Protein AF-A0A4Y7SK75-F1 (afdb_monomer)

Sequence (217 aa):
MTEQHVSLVHFDRGGAQYTPFINIHDDPYTFSRLVLAVSSFDECELGLDTSIRWRVECGLKVTGTIGVVDIERQYTEYCMLDVNPIAMHYDIRSRGLRIWRVRDDQTGEEVCIKDAWISEGDTLEYTLLERVRGVRGVVQMISYDICRTTTRACRNPPAYLEIRGALPATCHKRESRIVLEAYGDNIVYCGVEKQAIAAFRDAIAGEYLPCFASTIL

pLDDT: mean 81.91, std 14.8, range [30.77, 96.88]

InterPro domains:
  IPR040976 Fungal-type protein kinase [PF17667] (3-146)

Structure (mmCIF, N/CA/C/O backbone):
data_AF-A0A4Y7SK75-F1
#
_entry.id   AF-A0A4Y7SK75-F1
#
loop_
_atom_site.group_PDB
_atom_site.id
_atom_site.type_symbol
_atom_site.label_atom_id
_atom_site.label_alt_id
_atom_site.label_comp_id
_atom_site.label_asym_id
_atom_site.label_entity_id
_atom_site.label_seq_id
_atom_site.pdbx_PDB_ins_code
_atom_site.Cartn_x
_atom_site.Cartn_y
_atom_site.Cartn_z
_atom_site.occupancy
_atom_site.B_iso_or_equiv
_atom_site.auth_seq_id
_atom_site.auth_comp_id
_atom_site.auth_asym_id
_atom_site.auth_atom_id
_atom_site.pdbx_PDB_model_num
ATOM 1 N N . MET A 1 1 ? 6.490 -8.315 -27.843 1.00 76.19 1 MET A N 1
ATOM 2 C CA . MET A 1 1 ? 7.774 -8.928 -28.235 1.00 76.19 1 MET A CA 1
ATOM 3 C C . MET A 1 1 ? 7.592 -9.510 -29.619 1.00 76.19 1 MET A C 1
ATOM 5 O O . MET A 1 1 ? 6.557 -10.118 -29.862 1.00 76.19 1 MET A O 1
ATOM 9 N N . THR A 1 2 ? 8.535 -9.274 -30.517 1.00 87.19 2 THR A N 1
ATOM 10 C CA . THR A 1 2 ? 8.630 -9.985 -31.797 1.00 87.19 2 THR A CA 1
ATOM 11 C C . THR A 1 2 ? 9.906 -10.818 -31.791 1.00 87.19 2 THR A C 1
ATOM 13 O O . THR A 1 2 ? 10.689 -10.732 -30.847 1.00 87.19 2 THR A O 1
ATOM 16 N N . GLU A 1 3 ? 10.137 -11.601 -32.842 1.00 86.12 3 GLU A N 1
ATOM 17 C CA . GLU A 1 3 ? 11.375 -12.379 -32.994 1.00 86.12 3 GLU A CA 1
ATOM 18 C C . GLU A 1 3 ? 12.637 -11.507 -33.028 1.00 86.12 3 GLU A C 1
ATOM 20 O O . GLU A 1 3 ? 13.718 -12.007 -32.761 1.00 86.12 3 GLU A O 1
ATOM 25 N N . GLN A 1 4 ? 12.502 -10.210 -33.323 1.00 89.12 4 GLN A N 1
ATOM 26 C CA . GLN A 1 4 ? 13.632 -9.291 -33.470 1.00 89.12 4 GLN A CA 1
ATOM 27 C C . GLN A 1 4 ? 13.663 -8.195 -32.405 1.00 89.12 4 GLN A C 1
ATOM 29 O O . GLN A 1 4 ? 14.734 -7.698 -32.076 1.00 89.12 4 GLN A O 1
ATOM 34 N N . HIS A 1 5 ? 12.507 -7.786 -31.874 1.00 91.44 5 HIS A N 1
ATOM 35 C CA . HIS A 1 5 ? 12.413 -6.595 -31.034 1.00 91.44 5 HIS A CA 1
ATOM 36 C C . HIS A 1 5 ? 11.679 -6.846 -29.717 1.00 91.44 5 HIS A C 1
ATOM 38 O O . HIS A 1 5 ? 10.621 -7.487 -29.658 1.00 91.44 5 HIS A O 1
ATOM 44 N N . VAL A 1 6 ? 12.197 -6.238 -28.653 1.00 91.62 6 VAL A N 1
ATOM 45 C CA . VAL A 1 6 ? 11.585 -6.208 -27.324 1.00 91.62 6 VAL A CA 1
ATOM 46 C C . VAL A 1 6 ? 11.382 -4.767 -26.860 1.00 91.62 6 VAL A C 1
ATOM 48 O O . VAL A 1 6 ? 12.131 -3.869 -27.223 1.00 91.62 6 VAL A O 1
ATOM 51 N N . SER A 1 7 ? 10.348 -4.544 -26.058 1.00 88.94 7 SER A N 1
ATOM 52 C CA . SER A 1 7 ? 10.119 -3.299 -25.329 1.00 88.94 7 SER A CA 1
ATOM 53 C C . SER A 1 7 ? 9.556 -3.685 -23.973 1.00 88.94 7 SER A C 1
ATOM 55 O O . SER A 1 7 ? 8.603 -4.467 -23.915 1.00 88.94 7 SER A O 1
ATOM 57 N N . LEU A 1 8 ? 10.134 -3.158 -22.897 1.00 86.75 8 LEU A N 1
ATOM 58 C CA . LEU A 1 8 ? 9.554 -3.281 -21.566 1.00 86.75 8 LEU A CA 1
ATOM 59 C C . LEU A 1 8 ? 8.510 -2.181 -21.407 1.00 86.75 8 LEU A C 1
ATOM 61 O O . LEU A 1 8 ? 8.772 -1.029 -21.751 1.00 86.75 8 LEU A O 1
ATOM 65 N N . VAL A 1 9 ? 7.330 -2.548 -20.917 1.00 85.94 9 VAL A N 1
ATOM 66 C CA . VAL A 1 9 ? 6.244 -1.613 -20.627 1.00 85.94 9 VAL A CA 1
ATOM 67 C C . VAL A 1 9 ? 5.774 -1.873 -19.204 1.00 85.9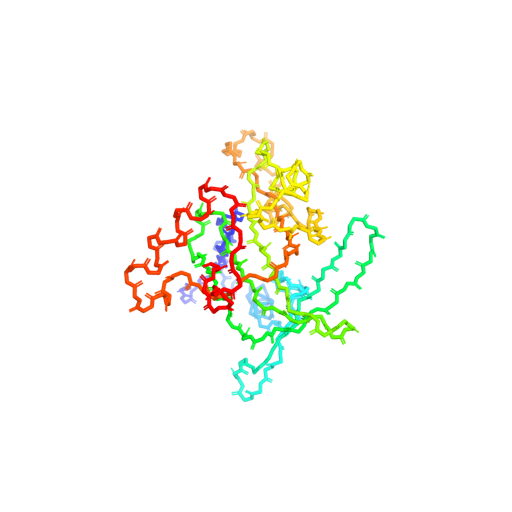4 9 VAL A C 1
ATOM 69 O O . VAL A 1 9 ? 5.451 -3.007 -18.858 1.00 85.94 9 VAL A O 1
ATOM 72 N N . HIS A 1 10 ? 5.732 -0.825 -18.393 1.00 82.69 10 HIS A N 1
ATOM 73 C CA . HIS A 1 10 ? 5.258 -0.843 -17.020 1.00 82.69 10 HIS A CA 1
ATOM 74 C C . HIS A 1 10 ? 4.079 0.124 -16.899 1.00 82.69 10 HIS A C 1
ATOM 76 O O . HIS A 1 10 ? 4.187 1.300 -17.249 1.00 82.69 10 HIS A O 1
ATOM 82 N N . PHE A 1 11 ? 2.939 -0.391 -16.437 1.00 82.25 11 PHE A N 1
ATOM 83 C CA . PHE A 1 11 ? 1.754 0.405 -16.141 1.00 82.25 11 PHE A CA 1
ATOM 84 C C . PHE A 1 11 ? 1.532 0.442 -14.637 1.00 82.25 11 PHE A C 1
ATOM 86 O O . PHE A 1 11 ? 1.283 -0.592 -14.020 1.00 82.25 11 PHE A O 1
ATOM 93 N N . ASP A 1 12 ? 1.561 1.639 -14.071 1.00 80.81 12 ASP A N 1
ATOM 94 C CA . ASP A 1 12 ? 1.323 1.866 -12.653 1.00 80.81 12 ASP A CA 1
ATOM 95 C C . ASP A 1 12 ? 0.468 3.128 -12.434 1.00 80.81 12 ASP A C 1
ATOM 97 O O . ASP A 1 12 ? -0.144 3.677 -13.358 1.00 80.81 12 ASP A O 1
ATOM 101 N N . ARG A 1 13 ? 0.394 3.605 -11.186 1.00 76.94 13 ARG A N 1
ATOM 102 C CA . ARG A 1 13 ? -0.308 4.860 -10.866 1.00 76.94 13 ARG A CA 1
ATOM 103 C C . ARG A 1 13 ? 0.477 6.109 -11.261 1.00 76.94 13 ARG A C 1
ATOM 105 O O . ARG A 1 13 ? -0.123 7.179 -11.397 1.00 76.94 13 ARG A O 1
ATOM 112 N N . GLY A 1 14 ? 1.785 5.986 -11.473 1.00 75.50 14 GLY A N 1
ATOM 113 C CA . GLY A 1 14 ? 2.602 6.964 -12.173 1.00 75.50 14 GLY A CA 1
ATOM 114 C C . GLY A 1 14 ? 2.185 7.122 -13.634 1.00 75.50 14 GLY A C 1
ATOM 115 O O . GLY A 1 14 ? 2.144 8.247 -14.124 1.00 75.50 14 GLY A O 1
ATOM 116 N N . GLY A 1 15 ? 1.773 6.060 -14.311 1.00 77.19 15 GLY A N 1
ATOM 117 C CA . GLY A 1 15 ? 1.299 6.081 -15.689 1.00 77.19 15 GLY A CA 1
ATOM 118 C C . GLY A 1 15 ? 1.915 4.944 -16.492 1.00 77.19 15 GLY A C 1
ATOM 119 O O . GLY A 1 15 ? 2.201 3.881 -15.957 1.00 77.19 15 GLY A O 1
ATOM 120 N N . ALA A 1 16 ? 2.094 5.159 -17.794 1.00 80.50 16 ALA A N 1
ATOM 121 C CA . ALA A 1 16 ? 2.796 4.206 -18.645 1.00 80.50 16 ALA A CA 1
ATOM 122 C C . ALA A 1 16 ? 4.267 4.616 -18.773 1.00 80.50 16 ALA A C 1
ATOM 124 O O . ALA A 1 16 ? 4.566 5.700 -19.278 1.00 80.50 16 ALA A O 1
ATOM 125 N N . GLN A 1 17 ? 5.171 3.739 -18.349 1.00 79.38 17 GLN A N 1
ATOM 126 C CA . GLN A 1 17 ? 6.599 3.810 -18.641 1.00 79.38 17 GLN A CA 1
ATOM 127 C C . GLN A 1 17 ? 6.943 2.740 -19.664 1.00 79.38 17 GLN A C 1
ATOM 129 O O . GLN A 1 17 ? 6.463 1.611 -19.576 1.00 79.38 17 GLN A O 1
ATOM 134 N N . TYR A 1 18 ? 7.769 3.081 -20.643 1.00 84.00 18 TYR A N 1
ATOM 135 C CA . TYR A 1 18 ? 8.203 2.121 -21.645 1.00 84.00 18 TYR A CA 1
ATOM 136 C C . TYR A 1 18 ? 9.616 2.424 -22.120 1.00 84.00 18 TYR A C 1
ATOM 138 O O . TYR A 1 18 ? 10.030 3.582 -22.205 1.00 84.00 18 TYR A O 1
ATOM 146 N N . THR A 1 19 ? 10.358 1.369 -22.436 1.00 83.25 19 THR A N 1
ATOM 147 C CA . THR A 1 19 ? 11.630 1.494 -23.147 1.00 83.25 19 THR A CA 1
ATOM 148 C C . THR A 1 19 ? 11.368 1.720 -24.638 1.00 83.25 19 THR A C 1
ATOM 150 O O . THR A 1 19 ? 10.300 1.366 -25.137 1.00 83.25 19 THR A O 1
ATOM 153 N N . PRO A 1 20 ? 12.332 2.254 -25.402 1.00 84.56 20 PRO A N 1
ATOM 154 C CA . PRO A 1 20 ? 12.318 2.109 -26.853 1.00 84.56 20 PRO A CA 1
ATOM 155 C C . PRO A 1 20 ? 12.299 0.629 -27.268 1.00 84.56 20 PRO A C 1
ATOM 157 O O . PRO A 1 20 ? 12.606 -0.259 -26.464 1.00 84.56 20 PRO A O 1
ATOM 160 N N . PHE A 1 21 ? 11.989 0.367 -28.539 1.00 88.81 21 PHE A N 1
ATOM 161 C CA . PHE A 1 21 ? 12.207 -0.956 -29.119 1.00 88.81 21 PHE A CA 1
ATOM 162 C C . PHE A 1 21 ? 13.706 -1.258 -29.172 1.00 88.81 21 PHE A C 1
ATOM 164 O O . PHE A 1 21 ? 14.483 -0.497 -29.745 1.00 88.81 21 PHE A O 1
ATOM 171 N N . ILE A 1 22 ? 14.091 -2.382 -28.583 1.00 88.50 22 ILE A N 1
ATOM 172 C CA . ILE A 1 22 ? 15.457 -2.896 -28.546 1.00 88.50 22 ILE A CA 1
ATOM 173 C C . ILE A 1 22 ? 15.521 -4.075 -29.510 1.00 88.50 22 ILE A C 1
ATOM 175 O O . ILE A 1 22 ? 14.734 -5.014 -29.367 1.00 88.50 22 ILE A O 1
ATOM 179 N N . ASN A 1 23 ? 16.440 -4.034 -30.476 1.00 91.69 23 ASN A N 1
ATOM 180 C CA . ASN A 1 23 ? 16.742 -5.192 -31.312 1.00 91.69 23 ASN A CA 1
ATOM 181 C C . ASN A 1 23 ? 17.564 -6.198 -30.494 1.00 91.69 23 ASN A C 1
ATOM 183 O O . ASN A 1 23 ? 18.680 -5.900 -30.068 1.00 91.69 23 ASN A O 1
ATOM 187 N N . ILE A 1 24 ? 17.009 -7.387 -30.266 1.00 91.44 24 ILE A N 1
ATOM 188 C CA . ILE A 1 24 ? 17.614 -8.401 -29.392 1.00 91.44 24 ILE A CA 1
ATOM 189 C C . ILE A 1 24 ? 18.863 -9.047 -30.001 1.00 91.44 24 ILE A C 1
ATOM 191 O O . ILE A 1 24 ? 19.656 -9.640 -29.273 1.00 91.44 24 ILE A O 1
ATOM 195 N N . HIS A 1 25 ? 19.038 -8.950 -31.321 1.00 90.81 25 HIS A N 1
ATOM 196 C CA . HIS A 1 25 ? 20.205 -9.488 -32.018 1.00 90.81 25 HIS A CA 1
ATOM 197 C C . HIS A 1 25 ? 21.380 -8.506 -32.033 1.00 90.81 25 HIS A C 1
ATOM 199 O O . HIS A 1 25 ? 22.526 -8.948 -32.007 1.00 90.81 25 HIS A O 1
ATOM 205 N N . ASP A 1 26 ? 21.099 -7.199 -32.034 1.00 93.44 26 ASP A N 1
ATOM 206 C CA . ASP A 1 26 ? 22.135 -6.159 -32.006 1.00 93.44 26 ASP A CA 1
ATOM 207 C C . ASP A 1 26 ? 22.695 -5.964 -30.588 1.00 93.44 26 ASP A C 1
ATOM 209 O O . ASP A 1 26 ? 23.890 -5.726 -30.417 1.00 93.44 26 ASP A O 1
ATOM 213 N N . ASP A 1 27 ? 21.842 -6.094 -29.563 1.00 87.38 27 ASP A N 1
ATOM 214 C CA . ASP A 1 27 ? 22.225 -5.976 -28.153 1.00 87.38 27 ASP A CA 1
ATOM 215 C C . ASP A 1 27 ? 21.614 -7.098 -27.282 1.00 87.38 27 ASP A C 1
ATOM 217 O O . ASP A 1 27 ? 20.683 -6.880 -26.491 1.00 87.38 27 ASP A O 1
ATOM 221 N N . PRO A 1 28 ? 22.146 -8.332 -27.390 1.00 89.69 28 PRO A N 1
ATOM 222 C CA . PRO A 1 28 ? 21.673 -9.471 -26.603 1.00 89.69 28 PRO A CA 1
ATOM 223 C C . PRO A 1 28 ? 21.954 -9.317 -25.099 1.00 89.69 28 PRO A C 1
ATOM 225 O O . PRO A 1 28 ? 21.283 -9.940 -24.267 1.00 89.69 28 PRO A O 1
ATOM 228 N N . TYR A 1 29 ? 22.927 -8.479 -24.723 1.00 92.81 29 TYR A N 1
ATOM 229 C CA . TYR A 1 29 ? 23.262 -8.221 -23.325 1.00 92.81 29 TYR A CA 1
ATOM 230 C C . TYR A 1 29 ? 22.161 -7.423 -22.634 1.00 92.81 29 TYR A C 1
ATOM 232 O O . TYR A 1 29 ? 21.732 -7.802 -21.543 1.00 92.81 29 TYR A O 1
ATOM 240 N N . THR A 1 30 ? 21.661 -6.361 -23.266 1.00 89.25 30 THR A N 1
ATOM 241 C CA . THR A 1 30 ? 20.540 -5.580 -22.728 1.00 89.25 30 THR A CA 1
ATOM 242 C C . THR A 1 30 ? 19.276 -6.427 -22.643 1.00 89.25 30 THR A C 1
ATOM 244 O O . THR A 1 30 ? 18.593 -6.380 -21.621 1.00 89.25 30 THR A O 1
ATOM 247 N N . PHE A 1 31 ? 19.004 -7.288 -23.629 1.00 89.50 31 PHE A N 1
ATOM 248 C CA . PHE A 1 31 ? 17.898 -8.244 -23.522 1.00 89.50 31 PHE A CA 1
ATOM 249 C C . PHE A 1 31 ? 18.046 -9.169 -22.302 1.00 89.50 31 PHE A C 1
ATOM 251 O O . PHE A 1 31 ? 17.124 -9.280 -21.495 1.00 89.50 31 PHE A O 1
ATOM 258 N N . SER A 1 32 ? 19.224 -9.768 -22.109 1.00 90.75 32 SER A N 1
ATOM 259 C CA . SER A 1 32 ? 19.493 -10.637 -20.953 1.00 90.75 32 SER A CA 1
ATOM 260 C C . SER A 1 32 ? 19.339 -9.889 -19.624 1.00 90.75 32 SER A C 1
ATOM 262 O O . SER A 1 32 ? 18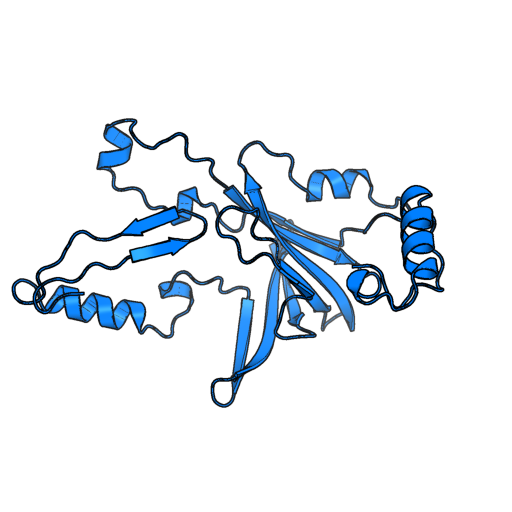.763 -10.416 -18.676 1.00 90.75 32 SER A O 1
ATOM 264 N N . ARG A 1 33 ? 19.796 -8.632 -19.557 1.00 90.06 33 ARG A N 1
ATOM 265 C CA . ARG A 1 33 ? 19.618 -7.766 -18.381 1.00 90.06 33 ARG A CA 1
ATOM 266 C C . ARG A 1 33 ? 18.154 -7.465 -18.099 1.00 90.06 33 ARG A C 1
ATOM 268 O O . ARG A 1 33 ? 17.774 -7.487 -16.938 1.00 90.06 33 ARG A O 1
ATOM 275 N N . LEU A 1 34 ? 17.336 -7.219 -19.124 1.00 88.50 34 LEU A N 1
ATOM 276 C CA . LEU A 1 34 ? 15.896 -7.023 -18.946 1.00 88.50 34 LEU A CA 1
ATOM 277 C C . LEU A 1 34 ? 15.241 -8.270 -18.353 1.00 88.50 34 LEU A C 1
ATOM 279 O O . LEU A 1 34 ? 14.484 -8.145 -17.397 1.00 88.50 34 LEU A O 1
ATOM 283 N N . VAL A 1 35 ? 15.565 -9.460 -18.873 1.00 89.12 35 VAL A N 1
ATOM 284 C CA . VAL A 1 35 ? 15.046 -10.733 -18.345 1.00 89.12 35 VAL A CA 1
ATOM 285 C C . VAL A 1 35 ? 15.460 -10.929 -16.887 1.00 89.12 35 VAL A C 1
ATOM 287 O O . VAL A 1 35 ? 14.616 -11.259 -16.058 1.00 89.12 35 VAL A O 1
ATOM 290 N N . LEU A 1 36 ? 16.730 -10.688 -16.554 1.00 89.44 36 LEU A N 1
ATOM 291 C CA . LEU A 1 36 ? 17.219 -10.790 -15.177 1.00 89.44 36 LEU A CA 1
ATOM 292 C C . LEU A 1 36 ? 16.555 -9.765 -14.251 1.00 89.44 36 LEU A C 1
ATOM 294 O O . LEU A 1 36 ? 16.161 -10.127 -13.149 1.00 89.44 36 LEU A O 1
ATOM 298 N N . ALA A 1 37 ? 16.381 -8.523 -14.707 1.00 85.44 37 ALA A N 1
ATOM 299 C CA . ALA A 1 37 ? 15.747 -7.466 -13.926 1.00 85.44 37 ALA A CA 1
ATOM 300 C C . ALA A 1 37 ? 14.293 -7.814 -13.576 1.00 85.44 37 ALA A C 1
ATOM 302 O O . ALA A 1 37 ? 13.915 -7.735 -12.413 1.00 85.44 37 ALA A O 1
ATOM 303 N N . VAL A 1 38 ? 13.491 -8.275 -14.547 1.00 86.19 38 VAL A N 1
ATOM 304 C CA . VAL A 1 38 ? 12.089 -8.667 -14.288 1.00 86.19 38 VAL A CA 1
ATOM 305 C C . VAL A 1 38 ? 11.956 -9.998 -13.542 1.00 86.19 38 VAL A C 1
ATOM 307 O O . VAL A 1 38 ? 10.877 -10.305 -13.045 1.00 86.19 38 VAL A O 1
ATOM 310 N N . SER A 1 39 ? 13.034 -10.786 -13.472 1.00 88.44 39 SER A N 1
ATOM 311 C CA . SER A 1 39 ? 13.091 -12.063 -12.744 1.00 88.44 39 SER A CA 1
ATOM 312 C C . SER A 1 39 ? 13.761 -11.938 -11.372 1.00 88.44 39 SER A C 1
ATOM 314 O O . SER A 1 39 ? 14.047 -12.958 -10.744 1.00 88.44 39 SER A O 1
ATOM 316 N N . SER A 1 40 ? 14.062 -10.717 -10.917 1.00 86.69 40 SER A N 1
ATOM 317 C CA . SER A 1 40 ? 14.630 -10.491 -9.589 1.00 86.69 40 SER A CA 1
ATOM 318 C C . SER A 1 40 ? 13.668 -10.979 -8.502 1.00 86.69 40 SER A C 1
ATOM 320 O O . SER A 1 40 ? 12.457 -10.815 -8.616 1.00 86.69 40 SER A O 1
ATOM 322 N N . PHE A 1 41 ? 14.207 -11.566 -7.434 1.00 83.31 41 PHE A N 1
ATOM 323 C CA . PHE A 1 41 ? 13.441 -11.879 -6.219 1.00 83.31 41 PHE A CA 1
ATOM 324 C C . PHE A 1 41 ? 13.488 -10.743 -5.194 1.00 83.31 41 PHE A C 1
ATOM 326 O O . PHE A 1 41 ? 12.801 -10.805 -4.178 1.00 83.31 41 PHE A O 1
ATOM 333 N N . ASP A 1 42 ? 14.313 -9.725 -5.441 1.00 84.94 42 ASP A N 1
ATOM 334 C CA . ASP A 1 42 ? 14.395 -8.552 -4.586 1.00 84.94 42 ASP A CA 1
ATOM 335 C C . ASP A 1 42 ? 13.245 -7.594 -4.925 1.00 84.94 42 ASP A C 1
ATOM 337 O O . ASP A 1 42 ? 13.219 -6.958 -5.981 1.00 84.94 42 ASP A O 1
ATOM 341 N N . GLU A 1 43 ? 12.276 -7.518 -4.016 1.00 83.56 43 GLU A N 1
ATOM 342 C CA . GLU A 1 43 ? 11.099 -6.656 -4.124 1.00 83.56 43 GLU A CA 1
ATOM 343 C C . GLU A 1 43 ? 11.471 -5.173 -4.260 1.00 83.56 43 GLU A C 1
ATOM 345 O O . GLU A 1 43 ? 10.790 -4.436 -4.973 1.00 83.56 43 GLU A O 1
ATOM 350 N N . CYS A 1 44 ? 12.563 -4.737 -3.623 1.00 83.44 44 CYS A N 1
ATOM 351 C CA . CYS A 1 44 ? 13.039 -3.359 -3.690 1.00 83.44 44 CYS A CA 1
ATOM 352 C C . CYS A 1 44 ? 13.543 -3.027 -5.100 1.00 83.44 44 CYS A C 1
ATOM 354 O O . CYS A 1 44 ? 13.150 -2.013 -5.677 1.00 83.44 44 CYS A O 1
ATOM 356 N N . GLU A 1 45 ? 14.347 -3.919 -5.687 1.00 82.12 45 GLU A N 1
ATOM 357 C CA . GLU A 1 45 ? 14.857 -3.778 -7.060 1.00 82.12 45 GLU A CA 1
ATOM 358 C C . GLU A 1 45 ? 13.726 -3.819 -8.101 1.00 82.12 45 GLU A C 1
ATOM 360 O O . GLU A 1 45 ? 13.797 -3.158 -9.136 1.00 82.12 45 GLU A O 1
ATOM 365 N N . LEU A 1 46 ? 12.645 -4.551 -7.814 1.00 81.62 46 LEU A N 1
ATOM 366 C CA . LEU A 1 46 ? 11.428 -4.565 -8.632 1.00 81.62 46 LEU A CA 1
ATOM 367 C C . LEU A 1 46 ? 10.541 -3.319 -8.448 1.00 81.62 46 LEU A C 1
ATOM 369 O O . LEU A 1 46 ? 9.546 -3.168 -9.161 1.00 81.62 46 LEU A O 1
ATOM 373 N N . GLY A 1 47 ? 10.870 -2.432 -7.504 1.00 79.31 47 GLY A N 1
ATOM 374 C CA . GLY A 1 47 ? 10.076 -1.245 -7.182 1.00 79.31 47 GLY A CA 1
ATOM 375 C C . GLY A 1 47 ? 8.760 -1.555 -6.462 1.00 79.31 47 GLY A C 1
ATOM 376 O O . GLY A 1 47 ? 7.811 -0.772 -6.554 1.00 79.31 47 GLY A O 1
ATOM 377 N N . LEU A 1 48 ? 8.674 -2.698 -5.777 1.00 84.75 48 LEU A N 1
ATOM 378 C CA . LEU A 1 48 ? 7.529 -3.071 -4.952 1.00 84.75 48 LEU A CA 1
ATOM 379 C C . LEU A 1 48 ? 7.584 -2.378 -3.584 1.00 84.75 48 LEU A C 1
ATOM 381 O O . LEU A 1 48 ? 8.634 -1.964 -3.092 1.00 84.75 48 LEU A O 1
ATOM 385 N N . ASP A 1 49 ? 6.418 -2.257 -2.954 1.00 87.19 49 ASP A N 1
ATOM 386 C CA . ASP A 1 49 ? 6.304 -1.715 -1.603 1.00 87.19 49 ASP A CA 1
ATOM 387 C C . ASP A 1 49 ? 6.802 -2.732 -0.564 1.00 87.19 49 ASP A C 1
ATOM 389 O O . ASP A 1 49 ? 6.068 -3.630 -0.164 1.00 87.19 49 ASP A O 1
ATOM 393 N N . THR A 1 50 ? 8.026 -2.536 -0.075 1.00 89.69 50 THR A N 1
ATOM 394 C CA . THR A 1 50 ? 8.696 -3.426 0.892 1.00 89.69 50 THR A CA 1
ATOM 395 C C . THR A 1 50 ? 8.149 -3.352 2.321 1.00 89.69 50 THR A C 1
ATOM 397 O O . THR A 1 50 ? 8.585 -4.123 3.186 1.00 89.69 50 THR A O 1
ATOM 400 N N . SER A 1 51 ? 7.214 -2.434 2.597 1.00 92.00 51 SER A N 1
ATOM 401 C CA . SER A 1 51 ? 6.493 -2.392 3.877 1.00 92.00 51 SER A CA 1
ATOM 402 C C . SER A 1 51 ? 5.370 -3.420 3.949 1.00 92.00 51 SER A C 1
ATOM 404 O O . SER A 1 51 ? 4.937 -3.756 5.045 1.00 92.00 51 SER A O 1
ATOM 406 N N . ILE A 1 52 ? 4.878 -3.897 2.803 1.00 92.56 52 ILE A N 1
ATOM 407 C CA . ILE A 1 52 ? 3.866 -4.943 2.740 1.00 92.56 52 ILE A CA 1
ATOM 408 C C . ILE A 1 52 ? 4.588 -6.227 2.376 1.00 92.56 52 ILE A C 1
ATOM 410 O O . ILE A 1 52 ? 5.121 -6.349 1.278 1.00 92.56 52 ILE A O 1
ATOM 414 N N . ARG A 1 53 ? 4.592 -7.197 3.283 1.00 92.94 53 ARG A N 1
ATOM 415 C CA . ARG A 1 53 ? 5.282 -8.471 3.074 1.00 92.94 53 ARG A CA 1
ATOM 416 C C . ARG A 1 53 ? 4.293 -9.607 3.142 1.00 92.94 53 ARG A C 1
ATOM 418 O O . ARG A 1 53 ? 3.369 -9.585 3.948 1.00 92.94 53 ARG A O 1
ATOM 425 N N . TRP A 1 54 ? 4.505 -10.626 2.321 1.00 92.50 54 TRP A N 1
ATOM 426 C CA . TRP A 1 54 ? 3.713 -11.850 2.362 1.00 92.50 54 TRP A CA 1
ATOM 427 C C . TRP A 1 54 ? 4.591 -13.036 2.728 1.00 92.50 54 TRP A C 1
ATOM 429 O O . TRP A 1 54 ? 5.709 -13.176 2.237 1.00 92.50 54 TRP A O 1
ATOM 439 N N . ARG A 1 55 ? 4.046 -13.944 3.536 1.00 92.00 55 ARG A N 1
ATOM 440 C CA . ARG A 1 55 ? 4.567 -15.304 3.634 1.00 92.00 55 ARG A CA 1
ATOM 441 C C . ARG A 1 55 ? 3.910 -16.138 2.547 1.00 92.00 55 ARG A C 1
ATOM 443 O O . ARG A 1 55 ? 2.684 -16.270 2.510 1.00 92.00 55 ARG A O 1
ATOM 450 N N . VAL A 1 56 ? 4.742 -16.696 1.678 1.00 89.81 56 VAL A N 1
ATOM 451 C CA . VAL A 1 56 ? 4.308 -17.547 0.575 1.00 89.81 56 VAL A CA 1
ATOM 452 C C . VAL A 1 56 ? 4.724 -18.982 0.859 1.00 89.81 56 VAL A C 1
ATOM 454 O O . VAL A 1 56 ? 5.900 -19.259 1.080 1.00 89.81 56 VAL A O 1
ATOM 457 N N . GLU A 1 57 ? 3.765 -19.899 0.819 1.00 92.88 57 GLU A N 1
ATOM 458 C CA . GLU A 1 57 ? 3.997 -21.336 0.965 1.00 92.88 57 GLU A CA 1
ATOM 459 C C . GLU A 1 57 ? 3.393 -22.047 -0.245 1.00 92.88 57 GLU A C 1
ATOM 461 O O . GLU A 1 57 ? 2.260 -21.774 -0.637 1.00 92.88 57 GLU A O 1
ATOM 466 N N . CYS A 1 58 ? 4.163 -22.927 -0.891 1.00 91.69 58 CYS A N 1
ATOM 467 C CA . CYS A 1 58 ? 3.744 -23.628 -2.116 1.00 91.69 58 CYS A CA 1
ATOM 468 C C . CYS A 1 58 ? 3.200 -22.698 -3.227 1.00 91.69 58 CYS A C 1
ATOM 470 O O . CYS A 1 58 ? 2.316 -23.083 -3.988 1.00 91.69 58 CYS A O 1
ATOM 472 N N . GLY A 1 59 ? 3.713 -21.464 -3.318 1.00 86.88 59 GLY A N 1
ATOM 473 C CA . GLY A 1 59 ? 3.271 -20.466 -4.300 1.00 86.88 59 GLY A CA 1
ATOM 474 C C . GLY A 1 59 ? 1.975 -19.728 -3.941 1.00 86.88 59 GLY A C 1
ATOM 475 O O . GLY A 1 59 ? 1.515 -18.903 -4.727 1.00 86.88 59 GLY A O 1
ATOM 476 N N . LEU A 1 60 ? 1.397 -19.979 -2.764 1.00 89.00 60 LEU A N 1
ATOM 477 C CA . LEU A 1 60 ? 0.195 -19.312 -2.269 1.00 89.00 60 LEU A CA 1
ATOM 478 C C . LEU A 1 60 ? 0.538 -18.352 -1.131 1.00 89.00 60 LEU A C 1
ATOM 480 O O . LEU A 1 60 ? 1.355 -18.663 -0.267 1.00 89.00 60 LEU A O 1
ATOM 484 N N . LYS A 1 61 ? -0.107 -17.182 -1.116 1.00 92.06 61 LYS A N 1
ATOM 485 C CA . LYS A 1 61 ? -0.028 -16.246 0.013 1.00 92.06 61 LYS A CA 1
ATOM 486 C C . LYS A 1 61 ? -0.795 -16.846 1.189 1.00 92.06 61 LYS A C 1
ATOM 488 O O . LYS A 1 61 ? -1.991 -17.087 1.058 1.00 92.06 61 LYS A O 1
ATOM 493 N N . VAL A 1 62 ? -0.114 -17.079 2.308 1.00 93.44 62 VAL A N 1
ATOM 494 C CA . VAL A 1 62 ? -0.710 -17.681 3.516 1.00 93.44 62 VAL A CA 1
ATOM 495 C C . VAL A 1 62 ? -0.971 -16.632 4.591 1.00 93.44 62 VAL A C 1
ATOM 497 O O . VAL A 1 62 ? -1.999 -16.662 5.255 1.00 93.44 62 VAL A O 1
ATOM 500 N N . THR A 1 63 ? -0.053 -15.683 4.753 1.00 94.25 63 THR A N 1
ATOM 501 C CA . THR A 1 63 ? -0.195 -14.553 5.679 1.00 94.25 63 THR A CA 1
ATOM 502 C C . THR A 1 63 ? 0.613 -13.363 5.160 1.00 94.25 63 THR A C 1
ATOM 504 O O . THR A 1 63 ? 1.320 -13.478 4.152 1.00 94.25 63 THR A O 1
ATOM 507 N N . GLY A 1 64 ? 0.520 -12.216 5.819 1.00 94.88 64 GLY A N 1
ATOM 508 C CA . GLY A 1 64 ? 1.329 -11.051 5.505 1.00 94.88 64 GLY A CA 1
ATOM 509 C C . GLY A 1 64 ? 1.426 -10.075 6.664 1.00 94.88 64 GLY A C 1
ATOM 510 O O . GLY A 1 64 ? 0.678 -10.169 7.636 1.00 94.88 64 GLY A O 1
ATOM 511 N N . THR A 1 65 ? 2.359 -9.141 6.546 1.00 96.31 65 THR A N 1
ATOM 512 C CA . THR A 1 65 ? 2.551 -8.045 7.490 1.00 96.31 65 THR A CA 1
ATOM 513 C C . THR A 1 65 ? 2.544 -6.712 6.762 1.00 96.31 65 THR A C 1
ATOM 515 O O . THR A 1 65 ? 2.868 -6.627 5.573 1.00 96.31 65 THR A O 1
ATOM 518 N N . ILE A 1 66 ? 2.135 -5.666 7.473 1.00 95.81 66 ILE A N 1
ATOM 519 C CA . ILE A 1 66 ? 2.162 -4.288 6.995 1.00 95.81 66 ILE A CA 1
ATOM 520 C C . ILE A 1 66 ? 2.936 -3.452 8.004 1.00 95.81 66 ILE A C 1
ATOM 522 O O . ILE A 1 66 ? 2.523 -3.309 9.152 1.00 95.81 66 ILE A O 1
ATOM 526 N N . GLY A 1 67 ? 4.047 -2.883 7.555 1.00 94.62 67 GLY A N 1
ATOM 527 C CA . GLY A 1 67 ? 4.818 -1.897 8.291 1.00 94.62 67 GLY A CA 1
ATOM 528 C C . GLY A 1 67 ? 4.240 -0.494 8.122 1.00 94.62 67 GLY A C 1
ATOM 529 O O . GLY A 1 67 ? 3.899 -0.070 7.012 1.00 94.62 67 GLY A O 1
ATOM 530 N N . VAL A 1 68 ? 4.160 0.246 9.218 1.00 94.44 68 VAL A N 1
ATOM 531 C CA . VAL A 1 68 ? 3.757 1.653 9.247 1.00 94.44 68 VAL A CA 1
ATOM 532 C C . VAL A 1 68 ? 4.831 2.437 9.974 1.00 94.44 68 VAL A C 1
ATOM 534 O O . VAL A 1 68 ? 5.231 2.054 11.072 1.00 94.44 68 VAL A O 1
ATOM 537 N N . VAL A 1 69 ? 5.299 3.522 9.361 1.00 92.75 69 VAL A N 1
ATOM 538 C CA . VAL A 1 69 ? 6.169 4.492 10.025 1.00 92.75 69 VAL A CA 1
ATOM 539 C C . VAL A 1 69 ? 5.327 5.718 10.328 1.00 92.75 69 VAL A C 1
ATOM 541 O O . VAL A 1 69 ? 4.833 6.377 9.416 1.00 92.75 69 VAL A O 1
ATOM 544 N N . ASP A 1 70 ? 5.116 6.000 11.605 1.00 90.62 70 ASP A N 1
ATOM 545 C CA . ASP A 1 70 ? 4.320 7.154 12.005 1.00 90.62 70 ASP A CA 1
ATOM 546 C C . ASP A 1 70 ? 5.098 8.480 11.881 1.00 90.62 70 ASP A C 1
ATOM 548 O O . ASP A 1 70 ? 6.273 8.541 11.497 1.00 90.62 70 ASP A O 1
ATOM 552 N N . ILE A 1 71 ? 4.430 9.579 12.232 1.00 88.56 71 ILE A N 1
ATOM 553 C CA . ILE A 1 71 ? 5.024 10.922 12.235 1.00 88.56 71 ILE A CA 1
ATOM 554 C C . ILE A 1 71 ? 6.181 11.087 13.233 1.00 88.56 71 ILE A C 1
ATOM 556 O O . ILE A 1 71 ? 7.024 11.966 13.046 1.00 88.56 71 ILE A O 1
ATOM 560 N N . GLU A 1 72 ? 6.243 10.245 14.266 1.00 89.75 72 GLU A N 1
ATOM 561 C CA . GLU A 1 72 ? 7.313 10.193 15.267 1.00 89.75 72 GLU A CA 1
ATOM 562 C C . GLU A 1 72 ? 8.460 9.263 14.837 1.00 89.75 72 GLU A C 1
ATOM 564 O O . GLU A 1 72 ? 9.427 9.058 15.577 1.00 89.75 72 GLU A O 1
ATOM 569 N N . ARG A 1 73 ? 8.388 8.742 13.603 1.00 88.56 73 ARG A N 1
ATOM 570 C CA . ARG A 1 73 ? 9.320 7.779 13.012 1.00 88.56 73 ARG A CA 1
ATOM 571 C C . ARG A 1 73 ? 9.385 6.457 13.773 1.00 88.56 73 ARG A C 1
ATOM 573 O O . ARG A 1 73 ? 10.396 5.758 13.687 1.00 88.56 73 ARG A O 1
ATOM 580 N N . GLN A 1 74 ? 8.329 6.105 14.496 1.00 91.50 74 GLN A N 1
ATOM 581 C CA . GLN A 1 74 ? 8.190 4.789 15.095 1.00 91.50 74 GLN A CA 1
ATOM 582 C C . GLN A 1 74 ? 7.680 3.813 14.043 1.00 91.50 74 GLN A C 1
ATOM 584 O O . GLN A 1 74 ? 6.702 4.073 13.342 1.00 91.50 74 GLN A O 1
ATOM 589 N N . TYR A 1 75 ? 8.379 2.688 13.923 1.00 92.81 75 TYR A N 1
ATOM 590 C CA . TYR A 1 75 ? 7.967 1.592 13.061 1.00 92.81 75 TYR A CA 1
ATOM 591 C C . TYR A 1 75 ? 7.082 0.634 13.852 1.00 92.81 75 TYR A C 1
ATOM 593 O O . TYR A 1 75 ? 7.527 0.064 14.849 1.00 92.81 75 TYR A O 1
ATOM 601 N N . THR A 1 76 ? 5.861 0.430 13.370 1.00 94.31 76 THR A N 1
ATOM 602 C CA . THR A 1 76 ? 4.937 -0.581 13.889 1.00 94.31 76 THR A CA 1
ATOM 603 C C . THR A 1 76 ? 4.622 -1.579 12.786 1.00 94.31 76 THR A C 1
ATOM 605 O O . THR A 1 76 ? 4.306 -1.192 11.660 1.00 94.31 76 THR A O 1
ATOM 608 N N . GLU A 1 77 ? 4.728 -2.866 13.100 1.00 95.38 77 GLU A N 1
ATOM 609 C CA . GLU A 1 77 ? 4.389 -3.955 12.189 1.00 95.38 77 GLU A CA 1
ATOM 610 C C . GLU A 1 77 ? 3.066 -4.584 12.613 1.00 95.38 77 GLU A C 1
ATOM 612 O O . GLU A 1 77 ? 2.898 -4.967 13.768 1.00 95.38 77 GLU A O 1
ATOM 617 N N . TYR A 1 78 ? 2.138 -4.691 11.666 1.00 96.50 78 TYR A N 1
ATOM 618 C CA . TYR A 1 78 ? 0.819 -5.267 11.886 1.00 96.50 78 TYR A CA 1
ATOM 619 C C . TYR A 1 78 ? 0.663 -6.563 11.097 1.00 96.50 78 TYR A C 1
ATOM 621 O O . TYR A 1 78 ? 1.012 -6.624 9.914 1.00 96.50 78 TYR A O 1
ATOM 629 N N . CYS A 1 79 ? 0.076 -7.580 11.719 1.00 96.88 79 CYS A N 1
ATOM 630 C CA . CYS A 1 79 ? -0.220 -8.865 11.098 1.00 96.88 79 CYS A CA 1
ATOM 631 C C . CYS A 1 79 ? -1.563 -8.824 10.367 1.00 96.88 79 CYS A C 1
ATOM 633 O O . CYS A 1 79 ? -2.591 -8.471 10.941 1.00 96.88 79 CYS A O 1
ATOM 635 N N . MET A 1 80 ? -1.585 -9.203 9.090 1.00 96.31 80 MET A N 1
ATOM 636 C CA . MET A 1 80 ? -2.820 -9.276 8.311 1.00 96.31 80 MET A CA 1
ATOM 637 C C . MET A 1 80 ? -3.738 -10.377 8.847 1.00 96.31 80 MET A C 1
ATOM 639 O O . MET A 1 80 ? -3.308 -11.520 9.010 1.00 96.31 80 MET A O 1
ATOM 643 N N . LEU A 1 81 ? -5.016 -10.049 9.064 1.00 93.44 81 LEU A N 1
ATOM 644 C CA . LEU A 1 81 ? -6.030 -11.049 9.420 1.00 93.44 81 LEU A CA 1
ATOM 645 C C . LEU A 1 81 ? -6.479 -11.869 8.203 1.00 93.44 81 LEU A C 1
ATOM 647 O O . LEU A 1 81 ? -6.806 -13.044 8.342 1.00 93.44 81 LEU A O 1
ATOM 651 N N . ASP A 1 82 ? -6.463 -11.258 7.017 1.00 91.62 82 ASP A N 1
ATOM 652 C CA . ASP A 1 82 ? -6.677 -11.904 5.720 1.00 91.62 82 ASP A CA 1
ATOM 653 C C . ASP A 1 82 ? -5.599 -11.417 4.742 1.00 91.62 82 ASP A C 1
ATOM 655 O O . ASP A 1 82 ? -5.191 -10.255 4.772 1.00 91.62 82 ASP A O 1
ATOM 659 N N . VAL A 1 83 ? -5.126 -12.302 3.862 1.00 92.00 83 VAL A N 1
ATOM 660 C CA . VAL A 1 83 ? -4.137 -11.968 2.823 1.00 92.00 83 VAL A CA 1
ATOM 661 C C . VAL A 1 83 ? -4.679 -10.988 1.781 1.00 92.00 83 VAL A C 1
ATOM 663 O O . VAL A 1 83 ? -3.894 -10.350 1.071 1.00 92.00 83 VAL A O 1
ATOM 666 N N . ASN A 1 84 ? -6.003 -10.878 1.670 1.00 91.00 84 ASN A N 1
ATOM 667 C CA . ASN A 1 84 ? -6.691 -9.942 0.802 1.00 91.00 84 ASN A CA 1
ATOM 668 C C . ASN A 1 84 ? -7.198 -8.725 1.590 1.00 91.00 84 ASN A C 1
ATOM 670 O O . ASN A 1 84 ? -7.673 -8.856 2.718 1.00 91.00 84 ASN A O 1
ATOM 674 N N . PRO A 1 85 ? -7.159 -7.526 0.987 1.00 91.81 85 PRO A N 1
ATOM 675 C CA . PRO A 1 85 ? -7.772 -6.351 1.587 1.00 91.81 85 PRO A CA 1
ATOM 676 C C . PRO A 1 85 ? -9.297 -6.519 1.667 1.00 91.81 85 PRO A C 1
ATOM 678 O O . PRO A 1 85 ? -9.927 -7.030 0.740 1.00 91.81 85 PRO A O 1
ATOM 681 N N . ILE A 1 86 ? -9.901 -6.013 2.744 1.00 91.06 86 ILE A N 1
ATOM 682 C CA . ILE A 1 86 ? -11.357 -6.043 2.962 1.00 91.06 86 ILE A CA 1
ATOM 683 C C . ILE A 1 86 ? -12.119 -5.117 2.007 1.00 91.06 86 ILE A C 1
ATOM 685 O O . ILE A 1 86 ? -13.305 -5.315 1.758 1.00 91.06 86 ILE A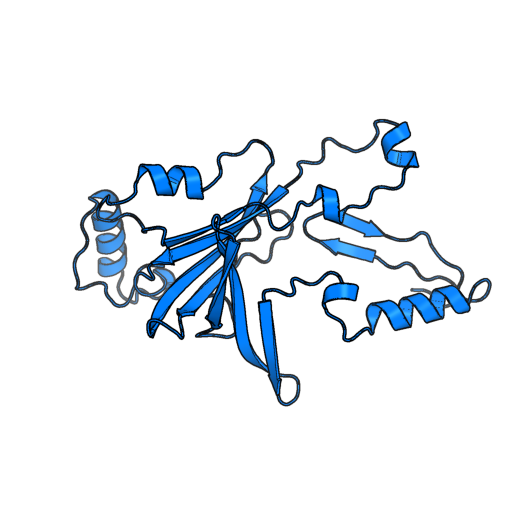 O 1
ATOM 689 N N . ALA A 1 87 ? -11.437 -4.114 1.453 1.00 88.00 87 ALA A N 1
ATOM 690 C CA . ALA A 1 87 ? -11.946 -3.270 0.384 1.00 88.00 87 ALA A CA 1
ATOM 691 C C . ALA A 1 87 ? -10.793 -2.865 -0.533 1.00 88.00 87 ALA A C 1
ATOM 693 O O . ALA A 1 87 ? -9.737 -2.43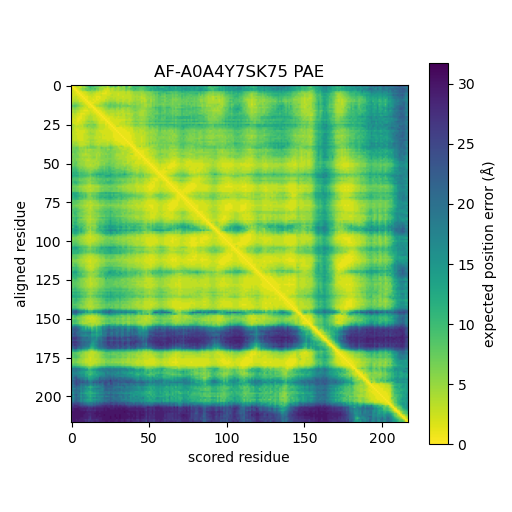6 -0.061 1.00 88.00 87 ALA A O 1
ATOM 694 N N . MET A 1 88 ? -10.981 -2.971 -1.849 1.00 89.38 88 MET A N 1
ATOM 695 C CA . MET A 1 88 ? -9.977 -2.519 -2.807 1.00 89.38 88 MET A CA 1
ATOM 696 C C . MET A 1 88 ? -10.560 -2.070 -4.140 1.00 89.38 88 MET A C 1
ATOM 698 O O . MET A 1 88 ? -11.525 -2.642 -4.639 1.00 89.38 88 MET A O 1
ATOM 702 N N . HIS A 1 89 ? -9.924 -1.070 -4.751 1.00 85.44 89 HIS A N 1
ATOM 703 C CA . HIS A 1 89 ? -10.212 -0.648 -6.120 1.00 85.44 89 HIS A CA 1
ATOM 704 C C . HIS A 1 89 ? -9.072 -1.066 -7.056 1.00 85.44 89 HIS A C 1
ATOM 706 O O . HIS A 1 89 ? -7.921 -0.649 -6.883 1.00 85.44 89 HIS A O 1
ATOM 712 N N . TYR A 1 90 ? -9.403 -1.856 -8.078 1.00 77.94 90 TYR A N 1
ATOM 713 C CA . TYR A 1 90 ? -8.448 -2.331 -9.088 1.00 77.94 90 TYR A CA 1
ATOM 714 C C . TYR A 1 90 ? -8.113 -1.268 -10.146 1.00 77.94 90 TYR A C 1
ATOM 716 O O . TYR A 1 90 ? -7.118 -1.391 -10.859 1.00 77.94 90 TYR A O 1
ATOM 724 N N . ASP A 1 91 ? -8.902 -0.195 -10.234 1.00 77.50 91 ASP A N 1
ATOM 725 C CA . ASP A 1 91 ? -8.730 0.819 -11.267 1.00 77.50 91 ASP A CA 1
ATOM 726 C C . ASP A 1 91 ? -7.460 1.649 -11.067 1.00 77.50 91 ASP A C 1
ATOM 728 O O . ASP A 1 91 ? -7.297 2.354 -10.064 1.00 77.50 91 ASP A O 1
ATOM 732 N N . ILE A 1 92 ? -6.613 1.665 -12.097 1.00 69.25 92 ILE A N 1
ATOM 733 C CA . ILE A 1 92 ? -5.374 2.458 -12.153 1.00 69.25 92 ILE A CA 1
ATOM 734 C C . ILE A 1 92 ? -5.673 3.969 -12.093 1.00 69.25 92 ILE A C 1
ATOM 736 O O . ILE A 1 92 ? -4.901 4.746 -11.532 1.00 69.25 92 ILE A O 1
ATOM 740 N N . ARG A 1 93 ? -6.826 4.403 -12.627 1.00 71.50 93 ARG A N 1
ATOM 741 C CA . ARG A 1 93 ? -7.228 5.823 -12.655 1.00 71.50 93 ARG A CA 1
ATOM 742 C C . ARG A 1 93 ? -7.745 6.348 -11.312 1.00 71.50 93 ARG A C 1
ATOM 744 O O . ARG A 1 93 ? -7.699 7.557 -11.086 1.00 71.50 93 ARG A O 1
ATOM 751 N N . SER A 1 94 ? -8.214 5.467 -10.428 1.00 77.06 94 SER A N 1
ATOM 752 C CA . SER A 1 94 ? -8.827 5.848 -9.150 1.00 77.06 94 SER A CA 1
ATOM 753 C C . SER A 1 94 ? -7.791 6.324 -8.111 1.00 77.06 94 SER A C 1
ATOM 755 O O . SER A 1 94 ? -6.598 6.477 -8.400 1.00 77.06 94 SER A O 1
ATOM 757 N N . ARG A 1 95 ? -8.243 6.564 -6.871 1.00 82.50 95 ARG A N 1
ATOM 758 C CA . ARG A 1 95 ? -7.354 6.743 -5.706 1.00 82.50 95 ARG A CA 1
ATOM 759 C C . ARG A 1 95 ? -6.659 5.447 -5.296 1.00 82.50 95 ARG A C 1
ATOM 761 O O . ARG A 1 95 ? -5.773 5.476 -4.456 1.00 82.50 95 ARG A O 1
ATOM 768 N N . GLY A 1 96 ? -7.032 4.314 -5.887 1.00 85.44 96 GLY A N 1
ATOM 769 C CA . GLY A 1 96 ? -6.349 3.062 -5.629 1.00 85.44 96 GLY A CA 1
ATOM 770 C C . GLY A 1 96 ? -6.496 2.561 -4.205 1.00 85.44 96 GLY A C 1
ATOM 771 O O . GLY A 1 96 ? -5.543 1.994 -3.679 1.00 85.44 96 GLY A O 1
ATOM 772 N N . LEU A 1 97 ? -7.661 2.831 -3.615 1.00 89.88 97 LEU A N 1
ATOM 773 C CA . LEU A 1 97 ? -7.990 2.493 -2.243 1.00 89.88 97 LEU A CA 1
ATOM 774 C C . LEU A 1 97 ? -7.696 1.015 -1.977 1.00 89.88 97 LEU A C 1
ATOM 776 O O . LEU A 1 97 ? -8.119 0.158 -2.759 1.00 89.88 97 LEU A O 1
ATOM 780 N N . ARG A 1 98 ? -7.005 0.740 -0.874 1.00 92.50 98 ARG A N 1
ATOM 781 C CA . ARG A 1 98 ? -6.917 -0.581 -0.252 1.00 92.50 98 ARG A CA 1
ATOM 782 C C . ARG A 1 98 ? -7.131 -0.413 1.241 1.00 92.50 98 ARG A C 1
ATOM 784 O O . ARG A 1 98 ? -6.501 0.444 1.849 1.00 92.50 98 ARG A O 1
ATOM 791 N N . ILE A 1 99 ? -8.026 -1.201 1.813 1.00 94.06 99 ILE A N 1
ATOM 792 C CA . ILE A 1 99 ? -8.247 -1.251 3.254 1.00 94.06 99 ILE A CA 1
ATOM 793 C C . ILE A 1 99 ? -7.899 -2.656 3.711 1.00 94.06 99 ILE A C 1
ATOM 795 O O . ILE A 1 99 ? -8.432 -3.635 3.192 1.00 94.06 99 ILE A O 1
ATOM 799 N N . TRP A 1 100 ? -6.994 -2.741 4.670 1.00 95.12 100 TRP A N 1
ATOM 800 C CA . TRP A 1 100 ? -6.509 -3.974 5.257 1.00 95.12 100 TRP A CA 1
ATOM 801 C C . TRP A 1 100 ? -7.040 -4.078 6.672 1.00 95.12 100 TRP A C 1
ATOM 803 O O . TRP A 1 100 ? -6.942 -3.118 7.433 1.00 95.12 100 TRP A O 1
ATOM 813 N N . ARG A 1 101 ? -7.561 -5.247 7.033 1.00 94.69 101 ARG A N 1
ATOM 814 C CA . ARG A 1 101 ? -7.863 -5.566 8.424 1.00 94.69 101 ARG A CA 1
ATOM 815 C C . ARG A 1 101 ? -6.665 -6.298 9.006 1.00 94.69 101 ARG A C 1
ATOM 817 O O . ARG A 1 101 ? -6.240 -7.324 8.468 1.00 94.69 101 ARG A O 1
ATOM 824 N N . VAL A 1 102 ? -6.091 -5.740 10.057 1.00 96.12 102 VAL A N 1
ATOM 825 C CA . VAL A 1 102 ? -4.836 -6.216 10.633 1.00 96.12 102 VAL A CA 1
ATOM 826 C C . VAL A 1 102 ? -4.940 -6.262 12.152 1.00 96.12 102 VAL A C 1
ATOM 828 O O . VAL A 1 102 ? -5.857 -5.695 12.744 1.00 96.12 102 VAL A O 1
ATOM 831 N N . ARG A 1 103 ? -3.991 -6.943 12.780 1.00 96.62 103 ARG A N 1
ATOM 832 C CA . ARG A 1 103 ? -3.821 -7.005 14.223 1.00 96.62 103 ARG A CA 1
ATOM 833 C C . ARG A 1 103 ? -2.460 -6.453 14.595 1.00 96.62 103 ARG A C 1
ATOM 835 O O . ARG A 1 103 ? -1.464 -6.770 13.948 1.00 96.62 103 ARG A O 1
ATOM 842 N N . ASP A 1 104 ? -2.435 -5.626 15.622 1.00 94.56 104 ASP A N 1
ATOM 843 C CA . ASP A 1 104 ? -1.200 -5.247 16.289 1.00 94.56 104 ASP A CA 1
ATOM 844 C C . ASP A 1 104 ? -0.782 -6.384 17.227 1.00 94.56 104 ASP A C 1
ATOM 846 O O . ASP A 1 104 ? -1.513 -6.740 18.150 1.00 94.56 104 ASP A O 1
ATOM 850 N N . ASP A 1 105 ? 0.385 -6.978 16.990 1.00 89.81 105 ASP A N 1
ATOM 851 C CA . ASP A 1 105 ? 0.877 -8.091 17.806 1.00 89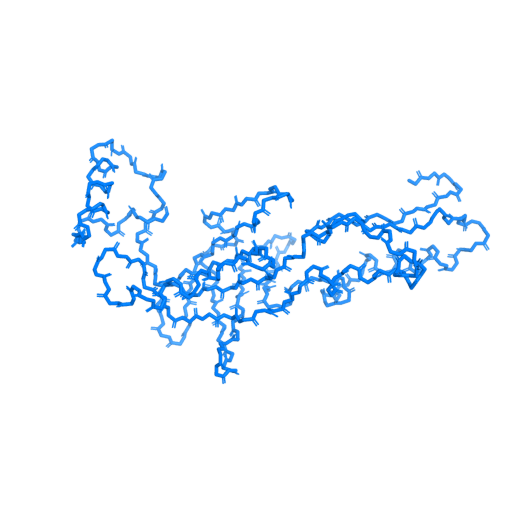.81 105 ASP A CA 1
ATOM 852 C C . ASP A 1 105 ? 1.312 -7.653 19.215 1.00 89.81 105 ASP A C 1
ATOM 854 O O . ASP A 1 105 ? 1.384 -8.489 20.118 1.00 89.81 105 ASP A O 1
ATOM 858 N N . GLN A 1 106 ? 1.598 -6.363 19.432 1.00 89.12 106 GLN A N 1
ATOM 859 C CA . GLN A 1 106 ? 2.012 -5.842 20.738 1.00 89.12 106 GLN A CA 1
ATOM 860 C C . GLN A 1 106 ? 0.817 -5.632 21.668 1.00 89.12 106 GLN A C 1
ATOM 862 O O . GLN A 1 106 ? 0.885 -5.964 22.852 1.00 89.12 106 GLN A O 1
ATOM 867 N N . THR A 1 107 ? -0.273 -5.077 21.138 1.00 91.00 107 THR A N 1
ATOM 868 C CA . THR A 1 107 ? -1.487 -4.759 21.906 1.00 91.00 107 THR A CA 1
ATOM 869 C C . THR A 1 107 ? -2.558 -5.846 21.795 1.00 91.00 107 THR A C 1
ATOM 871 O O . THR A 1 107 ? -3.401 -5.980 22.680 1.00 91.00 107 THR A O 1
ATOM 874 N N . GLY A 1 108 ? -2.517 -6.656 20.735 1.00 91.69 108 GLY A N 1
ATOM 875 C CA . GLY A 1 108 ? -3.551 -7.628 20.382 1.00 91.69 108 GLY A CA 1
ATOM 876 C C . GLY A 1 108 ? -4.791 -7.003 19.737 1.00 91.69 108 GLY A C 1
ATOM 877 O O . GLY A 1 108 ? -5.739 -7.731 19.433 1.00 91.69 108 GLY A O 1
ATOM 878 N N . GLU A 1 109 ? -4.808 -5.684 19.530 1.00 93.19 109 GLU A N 1
ATOM 879 C CA . GLU A 1 109 ? -5.963 -4.962 19.003 1.00 93.19 109 GLU A CA 1
ATOM 880 C C . GLU A 1 109 ? -6.092 -5.118 17.485 1.00 93.19 109 GLU A C 1
ATOM 882 O O . GLU A 1 109 ? -5.107 -5.156 16.742 1.00 93.19 109 GLU A O 1
ATOM 887 N N . GLU A 1 110 ? -7.336 -5.209 17.013 1.00 95.25 110 GLU A N 1
ATOM 888 C CA . GLU A 1 110 ? -7.637 -5.184 15.584 1.00 95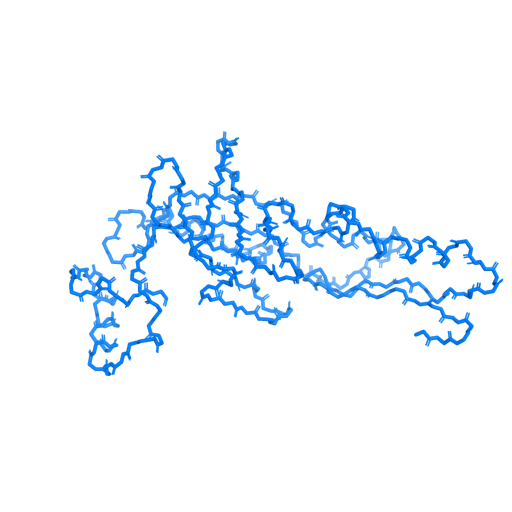.25 110 GLU A CA 1
ATOM 889 C C . GLU A 1 110 ? -7.789 -3.743 15.109 1.00 95.25 110 GLU A C 1
ATOM 891 O O . GLU A 1 110 ? -8.542 -2.952 15.679 1.00 95.25 110 GLU A O 1
ATOM 896 N N . VAL A 1 111 ? -7.098 -3.417 14.022 1.00 95.69 111 VAL A N 1
ATOM 897 C CA . VAL A 1 111 ? -7.107 -2.090 13.409 1.00 95.69 111 VAL A CA 1
ATOM 898 C C . VAL A 1 111 ? -7.293 -2.211 11.901 1.00 95.69 111 VAL A C 1
ATOM 900 O O . VAL A 1 111 ? -7.139 -3.281 11.300 1.00 95.69 111 VAL A O 1
ATOM 903 N N . CYS A 1 112 ? -7.645 -1.100 11.267 1.00 95.75 112 CYS A N 1
ATOM 904 C CA . CYS A 1 112 ? -7.764 -1.002 9.821 1.00 95.75 112 CYS A CA 1
ATOM 905 C C . CYS A 1 112 ? -6.681 -0.094 9.254 1.00 95.75 112 CYS A C 1
ATOM 907 O O . CYS A 1 112 ? -6.558 1.061 9.647 1.00 95.75 112 CYS A O 1
ATOM 909 N N . ILE A 1 113 ? -5.923 -0.595 8.282 1.00 96.00 113 ILE A N 1
ATOM 910 C CA . ILE A 1 113 ? -4.940 0.201 7.547 1.00 96.00 113 ILE A CA 1
ATOM 911 C C . ILE A 1 113 ? -5.532 0.579 6.201 1.00 96.00 113 ILE A C 1
ATOM 913 O O . ILE A 1 113 ? -5.866 -0.284 5.391 1.00 96.00 113 ILE A O 1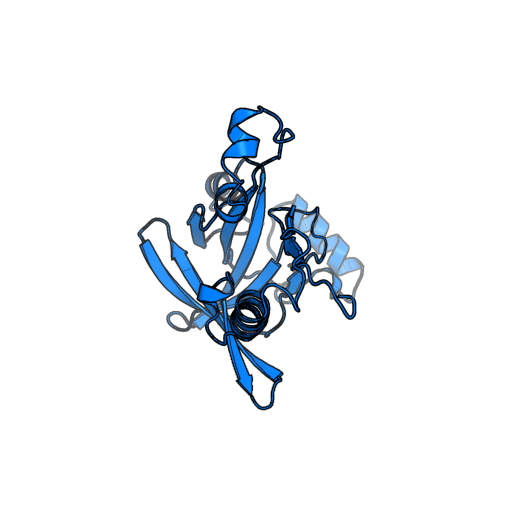
ATOM 917 N N . LYS A 1 114 ? -5.635 1.877 5.942 1.00 94.88 114 LYS A N 1
ATOM 918 C CA . LYS A 1 114 ? -6.137 2.433 4.691 1.00 94.88 114 LYS A CA 1
ATOM 919 C C . LYS A 1 114 ? -4.996 3.026 3.874 1.00 94.88 114 LYS A C 1
ATOM 921 O O . LYS A 1 114 ? -4.411 4.028 4.274 1.00 94.88 114 LYS A O 1
ATOM 926 N N . ASP A 1 115 ? -4.768 2.456 2.697 1.00 93.06 115 ASP A N 1
ATOM 927 C CA . ASP A 1 115 ? -3.854 2.958 1.674 1.00 93.06 115 ASP A CA 1
ATOM 928 C C . ASP A 1 115 ? -4.628 3.670 0.567 1.00 93.06 115 ASP A C 1
ATOM 930 O O . ASP A 1 115 ? -5.593 3.134 0.009 1.00 93.06 115 ASP A O 1
ATOM 934 N N . ALA A 1 116 ? -4.193 4.874 0.204 1.00 91.31 116 ALA A N 1
ATOM 935 C CA . ALA A 1 116 ? -4.776 5.630 -0.895 1.00 91.31 116 ALA A CA 1
ATOM 936 C C . ALA A 1 116 ? -3.769 6.578 -1.557 1.00 91.31 116 ALA A C 1
ATOM 938 O O . ALA A 1 116 ? -2.819 7.065 -0.951 1.00 91.31 116 ALA A O 1
ATOM 939 N N . TRP A 1 117 ? -4.042 6.898 -2.819 1.00 88.81 117 TRP A N 1
ATOM 940 C CA . TRP A 1 117 ? -3.344 7.915 -3.591 1.00 88.81 117 TRP A CA 1
ATOM 941 C C . TRP A 1 117 ? -4.169 9.193 -3.636 1.00 88.81 117 TRP A C 1
ATOM 943 O O . TRP A 1 117 ? -5.320 9.193 -4.084 1.00 88.81 117 TRP A O 1
ATOM 953 N N . ILE A 1 118 ? -3.558 10.291 -3.211 1.00 87.56 118 ILE A N 1
ATOM 954 C CA . ILE A 1 118 ? -4.194 11.602 -3.091 1.00 87.56 118 ILE A CA 1
ATOM 955 C C . ILE A 1 118 ? -3.530 12.554 -4.078 1.00 87.56 118 ILE A C 1
ATOM 957 O O . ILE A 1 118 ? -2.302 12.587 -4.165 1.00 87.56 118 ILE A O 1
ATOM 961 N N . SER A 1 119 ? -4.314 13.326 -4.832 1.00 86.00 119 SER A N 1
ATOM 962 C CA . SER A 1 119 ? -3.754 14.301 -5.770 1.00 86.00 119 SER A CA 1
ATOM 963 C C . SER A 1 119 ? -2.967 15.378 -5.022 1.00 86.00 119 SER A C 1
ATOM 965 O O . SER A 1 119 ? -3.291 15.775 -3.900 1.00 86.00 119 SER A O 1
ATOM 967 N N . GLU A 1 120 ? -1.900 15.868 -5.634 1.00 80.19 120 GLU A N 1
ATOM 968 C CA . GLU A 1 120 ? -1.198 17.044 -5.145 1.00 80.19 120 GLU A CA 1
ATOM 969 C C . GLU A 1 120 ? -2.156 18.248 -5.151 1.00 80.19 120 GLU A C 1
ATOM 971 O O . GLU A 1 120 ? -2.840 18.497 -6.141 1.00 80.19 120 GLU A O 1
ATOM 976 N N . GLY A 1 121 ? -2.256 18.946 -4.016 1.00 80.00 121 GLY A N 1
ATOM 977 C CA . GLY A 1 121 ? -3.226 20.026 -3.796 1.00 80.00 121 GLY A CA 1
ATOM 978 C C . GLY A 1 121 ? -4.527 19.614 -3.091 1.00 80.00 121 GLY A C 1
ATOM 979 O O . GLY A 1 121 ? -5.152 20.468 -2.466 1.00 80.00 121 GLY A O 1
ATOM 980 N N . ASP A 1 122 ? -4.903 18.330 -3.098 1.00 85.19 122 ASP A N 1
ATOM 981 C CA . ASP A 1 122 ? -6.067 17.858 -2.334 1.00 85.19 122 ASP A CA 1
ATOM 982 C C . ASP A 1 122 ? -5.786 17.889 -0.820 1.00 85.19 122 ASP A C 1
ATOM 984 O O . ASP A 1 122 ? -4.649 17.706 -0.365 1.00 85.19 122 ASP A O 1
ATOM 988 N N . THR A 1 123 ? -6.848 18.084 -0.027 1.00 87.44 123 THR A N 1
ATOM 989 C CA . THR A 1 123 ? -6.771 17.976 1.438 1.00 87.44 123 THR A CA 1
ATOM 990 C C . THR A 1 123 ? -6.497 16.527 1.828 1.00 87.44 123 THR A C 1
ATOM 992 O O . THR A 1 123 ? -7.194 15.613 1.385 1.00 87.44 123 THR A O 1
ATOM 995 N N . LEU A 1 124 ? -5.479 16.323 2.662 1.00 87.19 124 LEU A N 1
ATOM 996 C CA . LEU A 1 124 ? -5.100 15.000 3.142 1.00 87.19 124 LEU A CA 1
ATOM 997 C C . LEU A 1 124 ? -6.144 14.504 4.144 1.00 87.19 124 LEU A C 1
ATOM 999 O O . LEU A 1 124 ? -6.582 15.246 5.022 1.00 87.19 124 LEU A O 1
ATOM 1003 N N . GLU A 1 125 ? -6.544 13.243 4.011 1.00 90.88 125 GLU A N 1
ATOM 1004 C CA . GLU A 1 125 ? -7.644 12.683 4.798 1.00 90.88 125 GLU A CA 1
ATOM 1005 C C . GLU A 1 125 ? -7.354 12.704 6.304 1.00 90.88 125 GLU A C 1
ATOM 1007 O O . GLU A 1 125 ? -8.227 13.086 7.081 1.00 90.88 125 GLU A O 1
ATOM 1012 N N . TYR A 1 126 ? -6.109 12.438 6.714 1.00 90.69 126 TYR A N 1
ATOM 1013 C CA . TYR A 1 126 ? -5.709 12.537 8.121 1.00 90.69 126 TYR A CA 1
ATOM 1014 C C . TYR A 1 126 ? -5.949 13.941 8.704 1.00 90.69 126 TYR A C 1
ATOM 1016 O O . TYR A 1 126 ? -6.273 14.074 9.876 1.00 90.69 126 TYR A O 1
ATOM 1024 N N . THR A 1 127 ? -5.851 15.007 7.895 1.00 92.38 127 THR A N 1
ATOM 1025 C CA . THR A 1 127 ? -6.106 16.383 8.359 1.00 92.38 127 THR A CA 1
ATOM 1026 C C . THR A 1 127 ? -7.582 16.596 8.686 1.00 92.38 127 THR A C 1
ATOM 1028 O O . THR A 1 127 ? -7.913 17.386 9.567 1.00 92.38 127 THR A O 1
ATOM 1031 N N . LEU A 1 128 ? -8.478 15.905 7.978 1.00 92.56 128 LEU A N 1
ATOM 1032 C CA . LEU A 1 128 ? -9.905 15.911 8.286 1.00 92.56 128 LEU A CA 1
ATOM 1033 C C . LEU A 1 128 ? -10.184 15.069 9.532 1.00 92.56 128 LEU A C 1
ATOM 1035 O O . LEU A 1 128 ? -10.907 15.536 10.405 1.00 92.56 128 LEU A O 1
ATOM 1039 N N . LEU A 1 129 ? -9.565 13.889 9.639 1.00 93.31 129 LEU A N 1
ATOM 1040 C CA . LEU A 1 129 ? -9.723 12.982 10.781 1.00 93.31 129 LEU A CA 1
ATOM 1041 C C . LEU A 1 129 ? -9.207 13.588 12.097 1.00 93.31 129 LEU A C 1
ATOM 1043 O O . LEU A 1 129 ? -9.870 13.460 13.119 1.00 93.31 129 LEU A O 1
ATOM 1047 N N . GLU A 1 130 ? -8.104 14.341 12.072 1.00 94.00 130 GLU A N 1
ATOM 1048 C CA . GLU A 1 130 ? -7.619 15.113 13.231 1.00 94.00 130 GLU A CA 1
ATOM 1049 C C . GLU A 1 130 ? -8.664 16.117 13.745 1.00 94.00 130 GLU A C 1
ATOM 1051 O O . GLU A 1 130 ? -8.839 16.283 14.950 1.00 94.00 130 GLU A O 1
ATOM 1056 N N . ARG A 1 131 ? -9.409 16.773 12.844 1.00 93.56 131 ARG A N 1
ATOM 1057 C CA . ARG A 1 131 ? -10.430 17.770 13.226 1.00 93.56 131 ARG A CA 1
ATOM 1058 C C . ARG A 1 131 ? -11.662 17.156 13.881 1.00 93.56 131 ARG A C 1
ATOM 1060 O O . ARG A 1 131 ? -12.392 17.870 14.562 1.00 93.56 131 ARG A O 1
ATOM 1067 N N . VAL A 1 132 ? -11.911 15.873 13.639 1.00 91.81 132 VAL A N 1
ATOM 1068 C CA . VAL A 1 132 ? -13.071 15.130 14.156 1.00 91.81 132 VAL A CA 1
ATOM 1069 C C . VAL A 1 132 ? -12.664 14.075 15.186 1.00 91.81 132 VAL A C 1
ATOM 1071 O O . VAL A 1 132 ? -13.471 13.218 15.547 1.00 91.81 132 VAL A O 1
ATOM 1074 N N . ARG A 1 133 ? -11.429 14.146 15.701 1.00 93.56 133 ARG A N 1
ATOM 1075 C CA . ARG A 1 133 ? -10.967 13.284 16.790 1.00 93.56 133 ARG A CA 1
ATOM 1076 C C . ARG A 1 133 ? -11.878 13.447 18.009 1.00 93.56 133 ARG A C 1
ATOM 1078 O O . ARG A 1 133 ? -12.199 14.559 18.423 1.00 93.56 133 ARG A O 1
ATOM 1085 N N . GLY A 1 134 ? -12.298 12.325 18.581 1.00 88.75 134 GLY A N 1
ATOM 1086 C CA . GLY A 1 134 ? -13.211 12.258 19.720 1.00 88.75 134 GLY A CA 1
ATOM 1087 C C . GLY A 1 134 ? -14.688 12.474 19.375 1.00 88.75 134 GLY A C 1
ATOM 1088 O O . GLY A 1 134 ? -15.530 12.391 20.270 1.00 8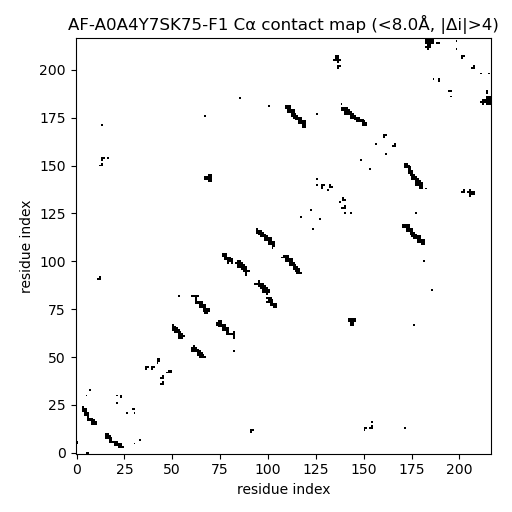8.75 134 GLY A O 1
ATOM 1089 N N . VAL A 1 135 ? -15.040 12.730 18.109 1.00 87.94 135 VAL A N 1
ATOM 1090 C CA . VAL A 1 135 ? -16.445 12.814 17.690 1.00 87.94 135 VAL A CA 1
ATOM 1091 C C . VAL A 1 135 ? -17.036 11.408 17.624 1.00 87.94 135 VAL A C 1
ATOM 1093 O O . VAL A 1 135 ? -16.596 10.563 16.844 1.00 87.94 135 VAL A O 1
ATOM 1096 N N . ARG A 1 136 ? -18.064 11.159 18.441 1.00 82.88 136 ARG A N 1
ATOM 1097 C CA . ARG A 1 136 ? -18.780 9.879 18.458 1.00 82.88 136 ARG A CA 1
ATOM 1098 C C . ARG A 1 136 ? -19.420 9.596 17.095 1.00 82.88 136 ARG A C 1
ATOM 1100 O O . ARG A 1 136 ? -19.960 10.495 16.459 1.00 82.88 136 ARG A O 1
ATOM 1107 N N . GLY A 1 137 ? -19.352 8.336 16.665 1.00 77.56 137 GLY A N 1
ATOM 1108 C CA . GLY A 1 137 ? -19.916 7.884 15.388 1.00 77.56 137 GLY A CA 1
ATOM 1109 C C . GLY A 1 137 ? -19.022 8.144 14.172 1.00 77.56 137 GLY A C 1
ATOM 1110 O O . GLY A 1 137 ? -19.368 7.720 13.075 1.00 77.56 137 GLY A O 1
ATOM 1111 N N . VAL A 1 138 ? -17.866 8.791 14.352 1.00 84.88 138 VAL A N 1
ATOM 1112 C CA . VAL A 1 138 ? -16.843 8.948 13.312 1.00 84.88 138 VAL A CA 1
ATOM 1113 C C . VAL A 1 138 ? -15.685 7.996 13.598 1.00 84.88 138 VAL A C 1
ATOM 1115 O O . VAL A 1 138 ? -15.307 7.810 14.754 1.00 84.88 138 VAL A O 1
ATOM 1118 N N . VAL A 1 139 ? -15.117 7.409 12.544 1.00 89.25 139 VAL A N 1
ATOM 1119 C CA . VAL A 1 139 ? -13.920 6.564 12.638 1.00 89.25 139 VAL A CA 1
ATOM 1120 C C . VAL A 1 139 ? -12.770 7.336 13.289 1.00 89.25 139 VAL A C 1
ATOM 1122 O O . VAL A 1 139 ? -12.441 8.448 12.866 1.00 89.25 139 VAL A O 1
ATOM 1125 N N . GLN A 1 140 ? -12.158 6.758 14.321 1.00 93.75 140 GLN A N 1
ATOM 1126 C CA . GLN A 1 140 ? -11.005 7.365 14.975 1.00 93.75 140 GLN A CA 1
ATOM 1127 C C . GLN A 1 140 ? -9.702 6.939 14.297 1.00 93.75 140 GLN A C 1
ATOM 1129 O O . GLN A 1 140 ? -9.481 5.769 13.980 1.00 93.75 140 GLN A O 1
ATOM 1134 N N . MET A 1 141 ? -8.838 7.926 14.060 1.00 95.06 141 MET A N 1
ATOM 1135 C CA . MET A 1 141 ? -7.494 7.717 13.534 1.00 95.06 141 MET A CA 1
ATOM 1136 C C . MET A 1 141 ? -6.513 7.491 14.681 1.00 95.06 141 MET A C 1
ATOM 1138 O O . MET A 1 141 ? -6.396 8.345 15.561 1.00 95.06 141 MET A O 1
ATOM 1142 N N . ILE A 1 142 ? -5.776 6.384 14.606 1.00 94.31 142 ILE A N 1
ATOM 1143 C CA . ILE A 1 142 ? -4.732 6.002 15.563 1.00 94.31 142 ILE A CA 1
ATOM 1144 C C . ILE A 1 142 ? -3.413 6.666 15.166 1.00 94.31 142 ILE A C 1
ATOM 1146 O O . ILE A 1 142 ? -2.828 7.420 15.938 1.00 94.31 142 ILE A O 1
ATOM 1150 N N . SER A 1 143 ? -2.967 6.435 13.932 1.00 94.12 143 SER A N 1
ATOM 1151 C CA . SER A 1 143 ? -1.719 6.980 13.395 1.00 94.12 143 SER A CA 1
ATOM 1152 C C . SER A 1 143 ? -1.803 7.131 11.876 1.00 94.12 143 SER A C 1
ATOM 1154 O O . SER A 1 143 ? -2.764 6.702 11.234 1.00 94.12 143 SER A O 1
ATOM 1156 N N . TYR A 1 144 ? -0.816 7.789 11.277 1.00 93.69 144 TYR A N 1
ATOM 1157 C CA . TYR A 1 144 ? -0.724 7.938 9.829 1.00 93.69 144 TYR A CA 1
ATOM 1158 C C . TYR A 1 144 ? 0.732 8.085 9.394 1.00 93.69 144 TYR A C 1
ATOM 1160 O O . TYR A 1 144 ? 1.561 8.625 10.125 1.00 93.69 144 TYR A O 1
ATOM 1168 N N . ASP A 1 145 ? 1.008 7.621 8.181 1.00 89.81 145 ASP A N 1
ATOM 1169 C CA . ASP A 1 145 ? 2.299 7.728 7.511 1.00 89.81 145 ASP A CA 1
ATOM 1170 C C . ASP A 1 145 ? 2.204 8.814 6.428 1.00 89.81 145 ASP A C 1
ATOM 1172 O O . ASP A 1 145 ? 1.273 8.840 5.603 1.00 89.81 145 ASP A O 1
ATOM 1176 N N . ILE A 1 146 ? 3.153 9.751 6.448 1.00 73.06 146 ILE A N 1
ATOM 1177 C CA . ILE A 1 146 ? 3.181 10.883 5.524 1.00 73.06 146 ILE A CA 1
ATOM 1178 C C . ILE A 1 146 ? 4.103 10.574 4.348 1.00 73.06 146 ILE A C 1
ATOM 1180 O O . ILE A 1 146 ? 5.322 10.543 4.484 1.00 73.06 146 ILE A O 1
ATOM 1184 N N . CYS A 1 147 ? 3.515 10.564 3.147 1.00 66.38 147 CYS A N 1
ATOM 1185 C CA . CYS A 1 147 ? 4.229 10.766 1.885 1.00 66.38 147 CYS A CA 1
ATOM 1186 C C . CYS A 1 147 ? 5.353 9.745 1.628 1.00 66.38 147 CYS A C 1
ATOM 1188 O O . CYS A 1 147 ? 6.442 10.114 1.184 1.00 66.38 147 CYS A O 1
ATOM 1190 N N . ARG A 1 148 ? 5.046 8.460 1.844 1.00 77.75 148 ARG A N 1
ATOM 1191 C CA . ARG A 1 148 ? 5.927 7.309 1.572 1.00 77.75 148 ARG A CA 1
ATOM 1192 C C . ARG A 1 148 ? 6.589 7.383 0.197 1.00 77.75 148 ARG A C 1
ATOM 1194 O O . ARG A 1 148 ? 7.788 7.163 0.056 1.00 77.75 148 ARG A O 1
ATOM 1201 N N . THR A 1 149 ? 5.807 7.751 -0.816 1.00 84.12 149 THR A N 1
ATOM 1202 C CA . THR A 1 149 ? 6.299 8.036 -2.162 1.00 84.12 149 THR A CA 1
ATOM 1203 C C . THR A 1 149 ? 5.375 9.003 -2.903 1.00 84.12 149 THR A C 1
ATOM 1205 O O . THR A 1 149 ? 4.272 9.347 -2.459 1.00 84.12 149 THR A O 1
ATOM 1208 N N . THR A 1 150 ? 5.824 9.452 -4.072 1.00 85.50 150 THR A N 1
ATOM 1209 C CA . THR A 1 150 ? 5.018 10.237 -5.004 1.00 85.50 150 THR A CA 1
ATOM 1210 C C . THR A 1 150 ? 5.112 9.644 -6.396 1.00 85.50 150 THR A C 1
ATOM 1212 O O . THR A 1 150 ? 6.167 9.174 -6.819 1.00 85.50 150 THR A O 1
ATOM 1215 N N . THR A 1 151 ? 4.051 9.785 -7.189 1.00 84.12 151 THR A N 1
ATOM 1216 C CA . THR A 1 151 ? 4.109 9.401 -8.609 1.00 84.12 151 THR A CA 1
ATOM 1217 C C . THR A 1 151 ? 5.190 10.171 -9.369 1.00 84.12 151 THR A C 1
ATOM 1219 O O . THR A 1 151 ? 5.621 9.737 -10.428 1.00 84.12 151 THR A O 1
ATOM 1222 N N . ARG A 1 152 ? 5.610 11.344 -8.867 1.00 80.12 152 ARG A N 1
ATOM 1223 C CA . ARG A 1 152 ? 6.711 12.113 -9.452 1.00 80.12 152 ARG A CA 1
ATOM 1224 C C . ARG A 1 152 ? 8.041 11.380 -9.281 1.00 80.12 152 ARG A C 1
ATOM 1226 O O . ARG A 1 152 ? 8.768 11.257 -10.259 1.00 80.12 152 ARG A O 1
ATOM 1233 N N . ALA A 1 153 ? 8.313 10.865 -8.081 1.00 79.06 153 ALA A N 1
ATOM 1234 C CA . ALA A 1 153 ? 9.508 10.075 -7.793 1.00 79.06 153 ALA A CA 1
ATOM 1235 C C . ALA A 1 153 ? 9.533 8.769 -8.605 1.00 79.06 153 ALA A C 1
ATOM 1237 O O . ALA A 1 153 ? 10.565 8.421 -9.168 1.00 79.06 153 ALA A O 1
ATOM 1238 N N . CYS A 1 154 ? 8.383 8.103 -8.756 1.00 77.44 154 CYS A N 1
ATOM 1239 C CA . CYS A 1 154 ? 8.278 6.870 -9.542 1.00 77.44 154 CYS A CA 1
ATOM 1240 C C . CYS A 1 154 ? 8.483 7.088 -11.052 1.00 77.44 154 CYS A C 1
ATOM 1242 O O . CYS A 1 154 ? 8.950 6.188 -11.743 1.00 77.44 154 CYS A O 1
ATOM 1244 N N . ARG A 1 155 ? 8.133 8.270 -11.589 1.00 74.12 155 ARG A N 1
ATOM 1245 C CA . ARG A 1 155 ? 8.105 8.524 -13.041 1.00 74.12 155 ARG A CA 1
ATOM 1246 C C . ARG A 1 155 ? 9.479 8.605 -13.708 1.00 74.12 155 ARG A C 1
ATOM 1248 O O . ARG A 1 155 ? 9.506 8.398 -14.917 1.00 74.12 155 ARG A O 1
ATOM 1255 N N . ASN A 1 156 ? 10.548 8.917 -12.965 1.00 64.44 156 ASN A N 1
ATOM 1256 C CA . ASN A 1 156 ? 11.911 9.171 -13.466 1.00 64.44 156 ASN A CA 1
ATOM 1257 C C . ASN A 1 156 ? 11.933 9.736 -14.909 1.00 64.44 156 ASN A C 1
ATOM 1259 O O . ASN A 1 156 ? 12.355 9.039 -15.837 1.00 64.44 156 ASN A O 1
ATOM 1263 N N . PRO A 1 157 ? 11.361 10.937 -15.147 1.00 58.31 157 PRO A N 1
ATOM 1264 C CA . PRO A 1 157 ? 11.204 11.442 -16.502 1.00 58.31 157 PRO A CA 1
ATOM 1265 C C . PRO A 1 157 ? 12.584 11.603 -17.159 1.00 58.31 157 PRO A C 1
ATOM 1267 O O . PRO A 1 157 ? 13.493 12.163 -16.545 1.00 58.31 157 PRO A O 1
ATOM 1270 N N . PRO A 1 158 ? 12.766 11.154 -18.413 1.00 53.22 158 PRO A N 1
ATOM 1271 C CA . PRO A 1 158 ? 13.967 11.461 -19.170 1.00 53.22 158 PRO A CA 1
ATOM 1272 C C . PRO A 1 158 ? 14.230 12.970 -19.168 1.00 53.22 158 PRO A C 1
ATOM 1274 O O . PRO A 1 158 ? 13.320 13.749 -19.465 1.00 53.22 158 PRO A O 1
ATOM 1277 N N . ALA A 1 159 ? 15.477 13.381 -18.923 1.00 51.72 159 ALA A N 1
ATOM 1278 C CA . ALA A 1 159 ? 15.881 14.792 -18.877 1.00 51.72 159 ALA A CA 1
ATOM 1279 C C . ALA A 1 159 ? 15.415 15.612 -20.105 1.00 51.72 159 ALA A C 1
ATOM 1281 O O . ALA A 1 159 ? 15.167 16.810 -20.006 1.00 51.72 159 ALA A O 1
ATOM 1282 N N . TYR A 1 160 ? 15.224 14.974 -21.269 1.00 46.59 160 TYR A N 1
ATOM 1283 C CA . TYR A 1 160 ? 14.749 15.646 -22.483 1.00 46.59 160 TYR A CA 1
ATOM 1284 C C . TYR A 1 160 ? 13.260 16.056 -22.459 1.00 46.59 160 TYR A C 1
ATOM 1286 O O . TYR A 1 160 ? 12.878 16.959 -23.205 1.00 46.59 160 TYR A O 1
ATOM 1294 N N . LEU A 1 161 ? 12.416 15.431 -21.625 1.00 50.19 161 LEU A N 1
ATOM 1295 C CA . LEU A 1 161 ? 11.005 15.817 -21.460 1.00 50.19 161 LEU A CA 1
ATOM 1296 C C . LEU A 1 161 ? 10.840 17.015 -20.517 1.00 50.19 161 LEU A C 1
ATOM 1298 O O . LEU A 1 161 ? 9.925 17.815 -20.721 1.00 50.19 161 LEU A O 1
ATOM 1302 N N . GLU A 1 162 ? 11.752 17.193 -19.556 1.00 50.19 162 GLU A N 1
ATOM 1303 C CA . GLU A 1 162 ? 11.813 18.405 -18.727 1.00 50.19 162 GLU A CA 1
ATOM 1304 C C . GLU A 1 162 ? 12.190 19.635 -19.570 1.00 50.19 162 GLU A C 1
ATOM 1306 O O . GLU A 1 162 ? 11.571 20.690 -19.444 1.00 50.19 162 GLU A O 1
ATOM 1311 N N . ILE A 1 163 ? 13.127 19.478 -20.516 1.00 46.53 163 ILE A N 1
ATOM 1312 C CA . ILE A 1 163 ? 13.628 20.559 -21.391 1.00 46.53 163 ILE A CA 1
ATOM 1313 C C . ILE A 1 163 ? 12.546 21.116 -22.334 1.00 46.53 163 ILE A C 1
ATOM 1315 O O . ILE A 1 163 ? 12.602 22.277 -22.738 1.00 46.53 163 ILE A O 1
ATOM 1319 N N . ARG A 1 164 ? 11.550 20.309 -22.712 1.00 44.28 164 ARG A N 1
ATOM 1320 C CA . ARG A 1 164 ? 10.512 20.699 -23.683 1.00 44.28 164 ARG A CA 1
ATOM 1321 C C . ARG A 1 164 ? 9.264 21.319 -23.050 1.00 44.28 164 ARG A C 1
ATOM 1323 O O . ARG A 1 164 ? 8.364 21.685 -23.800 1.00 44.28 164 ARG A O 1
ATOM 1330 N N . GLY A 1 165 ? 9.161 21.387 -21.717 1.00 45.88 165 GLY A N 1
ATOM 1331 C CA . GLY A 1 165 ? 7.923 21.805 -21.038 1.00 45.88 165 GLY A CA 1
ATOM 1332 C C . GLY A 1 165 ? 6.699 20.959 -21.430 1.00 45.88 165 GLY A C 1
ATOM 1333 O O . GLY A 1 165 ? 5.566 21.403 -21.285 1.00 45.88 165 GLY A O 1
ATOM 1334 N N . ALA A 1 166 ? 6.937 19.761 -21.978 1.00 45.34 166 ALA A N 1
ATOM 1335 C CA . ALA A 1 166 ? 5.955 18.930 -22.672 1.00 45.34 166 ALA A CA 1
ATOM 1336 C C . ALA A 1 166 ? 5.486 17.741 -21.828 1.00 45.34 166 ALA A C 1
ATOM 1338 O O . ALA A 1 166 ? 4.842 16.830 -22.347 1.00 45.34 166 ALA A O 1
ATOM 1339 N N . LEU A 1 167 ? 5.799 17.731 -20.529 1.00 51.88 167 LEU A N 1
ATOM 1340 C CA . LEU A 1 167 ? 5.036 16.900 -19.616 1.00 51.88 167 LEU A CA 1
ATOM 1341 C C . LEU A 1 167 ? 3.610 17.465 -19.638 1.00 51.88 167 LEU A C 1
ATOM 1343 O O . LEU A 1 167 ? 3.437 18.657 -19.366 1.00 51.88 167 LEU A O 1
ATOM 1347 N N . PRO A 1 168 ? 2.583 16.659 -19.976 1.00 49.75 168 PRO A N 1
ATOM 1348 C CA . PRO A 1 168 ? 1.202 17.051 -19.722 1.00 49.75 168 PRO A CA 1
ATOM 1349 C C . PRO A 1 168 ? 1.107 17.550 -18.280 1.00 49.75 168 PRO A C 1
ATOM 1351 O O . PRO A 1 168 ? 1.938 17.162 -17.460 1.00 49.75 168 PRO A O 1
ATOM 1354 N N . ALA A 1 169 ? 0.113 18.367 -17.937 1.00 53.09 169 ALA A N 1
ATOM 1355 C CA . ALA A 1 169 ? -0.188 18.675 -16.541 1.00 53.09 169 ALA A CA 1
ATOM 1356 C C . ALA A 1 169 ? -0.523 17.365 -15.801 1.00 53.09 169 ALA A C 1
ATOM 1358 O O . ALA A 1 169 ? -1.679 16.973 -15.664 1.00 53.09 169 ALA A O 1
ATOM 1359 N N . THR A 1 170 ? 0.498 16.599 -15.423 1.00 60.06 170 THR A N 1
ATOM 1360 C CA . THR A 1 170 ? 0.331 15.293 -14.829 1.00 60.06 170 THR A CA 1
ATOM 1361 C C . THR A 1 170 ? 0.039 15.573 -13.381 1.00 60.06 170 THR A C 1
ATOM 1363 O O . THR A 1 170 ? 0.929 16.009 -12.656 1.00 60.06 170 THR A O 1
ATOM 1366 N N . CYS A 1 171 ? -1.199 15.338 -12.960 1.00 69.50 171 CYS A N 1
ATOM 1367 C CA . CYS A 1 171 ? -1.548 15.392 -11.552 1.00 69.50 171 CYS A CA 1
ATOM 1368 C C . CYS A 1 171 ? -0.648 14.390 -10.824 1.00 69.50 171 CYS A C 1
ATOM 1370 O O . CYS A 1 171 ? -0.770 13.171 -11.007 1.00 69.50 171 CYS A O 1
ATOM 1372 N N . HIS A 1 172 ? 0.330 14.901 -10.081 1.00 81.50 172 HIS A N 1
ATOM 1373 C CA . HIS A 1 172 ? 1.126 14.065 -9.207 1.00 81.50 172 HIS A CA 1
ATOM 1374 C C . HIS A 1 172 ? 0.232 13.611 -8.063 1.00 81.50 172 HIS A C 1
ATOM 1376 O O . HIS A 1 172 ? -0.639 14.348 -7.603 1.00 81.50 172 HIS A O 1
ATOM 1382 N N . LYS A 1 173 ? 0.416 12.370 -7.636 1.00 85.75 173 LYS A N 1
ATOM 1383 C CA . LYS A 1 173 ? -0.271 11.818 -6.482 1.00 85.75 173 LYS A CA 1
ATOM 1384 C C . LYS A 1 173 ? 0.753 11.480 -5.408 1.00 85.75 173 LYS A C 1
ATOM 1386 O O . LYS A 1 173 ? 1.881 11.086 -5.716 1.00 85.75 173 LYS A O 1
ATOM 1391 N N . ARG A 1 174 ? 0.337 11.648 -4.162 1.00 88.25 174 ARG A N 1
ATOM 1392 C CA . ARG A 1 174 ? 1.061 11.268 -2.952 1.00 88.25 174 ARG A CA 1
ATOM 1393 C C . ARG A 1 174 ? 0.401 10.024 -2.388 1.00 88.25 174 ARG A C 1
ATOM 1395 O O . ARG A 1 174 ? -0.829 9.956 -2.342 1.00 88.25 174 ARG A O 1
ATOM 1402 N N . GLU A 1 175 ? 1.209 9.054 -1.998 1.00 89.31 175 GLU A N 1
ATOM 1403 C CA . GLU A 1 175 ? 0.713 7.912 -1.245 1.00 89.31 175 GLU A CA 1
ATOM 1404 C C . GLU A 1 175 ? 0.452 8.326 0.207 1.00 89.31 175 GLU A C 1
ATOM 1406 O O . GLU A 1 175 ? 1.220 9.088 0.802 1.00 89.31 175 GLU A O 1
ATOM 1411 N N . SER A 1 176 ? -0.656 7.845 0.759 1.00 91.19 176 SER A N 1
ATOM 1412 C CA . SER A 1 176 ? -1.038 8.024 2.152 1.00 91.19 176 SER A CA 1
ATOM 1413 C C . SER A 1 176 ? -1.463 6.682 2.723 1.00 91.19 176 SER A C 1
ATOM 1415 O O . SER A 1 176 ? -2.246 5.966 2.093 1.00 91.19 176 SER A O 1
ATOM 1417 N N . ARG A 1 177 ? -0.954 6.382 3.919 1.00 94.31 177 ARG A N 1
ATOM 1418 C CA . ARG A 1 177 ? -1.364 5.248 4.741 1.00 94.31 177 ARG A CA 1
ATOM 1419 C C . ARG A 1 177 ? -1.873 5.773 6.077 1.00 94.31 177 ARG A C 1
ATOM 1421 O O . ARG A 1 177 ? -1.201 6.579 6.714 1.00 94.31 177 ARG A O 1
ATOM 1428 N N . ILE A 1 178 ? -3.063 5.351 6.483 1.00 95.19 178 ILE A N 1
ATOM 1429 C CA . ILE A 1 178 ? -3.705 5.778 7.731 1.00 95.19 178 ILE A CA 1
ATOM 1430 C C . ILE A 1 178 ? -4.111 4.536 8.516 1.00 95.19 178 ILE A C 1
ATOM 1432 O O . ILE A 1 178 ? -4.706 3.624 7.945 1.00 95.19 178 ILE A O 1
ATOM 1436 N N . VAL A 1 179 ? -3.803 4.515 9.809 1.00 95.88 179 VAL A N 1
ATOM 1437 C CA . VAL A 1 179 ? -4.243 3.484 10.749 1.00 95.88 179 VAL A CA 1
ATOM 1438 C C . VAL A 1 179 ? -5.475 3.996 11.485 1.00 95.88 179 VAL A C 1
ATOM 1440 O O . VAL A 1 179 ? -5.475 5.080 12.073 1.00 95.88 179 VAL A O 1
ATOM 1443 N N . LEU A 1 180 ? -6.543 3.218 11.415 1.00 95.75 180 LEU A N 1
ATOM 1444 C CA . LEU A 1 180 ? -7.868 3.525 11.929 1.00 95.75 180 LEU A CA 1
ATOM 1445 C C . LEU A 1 180 ? -8.266 2.452 12.940 1.00 95.75 180 LEU A C 1
ATOM 1447 O O . LEU A 1 180 ? -7.908 1.285 12.775 1.00 95.75 180 LEU A O 1
ATOM 1451 N N . GLU A 1 181 ? -9.050 2.824 13.945 1.00 94.44 181 GLU A N 1
ATOM 1452 C CA . GLU A 1 181 ? -9.744 1.834 14.772 1.00 94.44 181 GLU A CA 1
ATOM 1453 C C . GLU A 1 181 ? -10.618 0.930 13.883 1.00 94.44 181 GLU A C 1
ATOM 1455 O O . GLU A 1 181 ? -11.234 1.393 12.916 1.00 94.44 181 GLU A O 1
ATOM 1460 N N . ALA A 1 182 ? -10.653 -0.372 14.178 1.00 89.56 182 ALA A N 1
ATOM 1461 C CA . ALA A 1 182 ? -11.537 -1.291 13.473 1.00 89.56 182 ALA A CA 1
ATOM 1462 C C . ALA A 1 182 ? -12.972 -1.155 14.001 1.00 89.56 182 ALA A C 1
ATOM 1464 O O . ALA A 1 182 ? -13.227 -1.297 15.197 1.00 89.56 182 ALA A O 1
ATOM 1465 N N . TYR A 1 183 ? -13.920 -0.937 13.093 1.00 79.06 183 TYR A N 1
ATOM 1466 C CA . TYR A 1 183 ? -15.349 -0.922 13.397 1.00 79.06 183 TYR A CA 1
ATOM 1467 C C . TYR A 1 183 ? -16.017 -2.024 12.576 1.00 79.06 183 TYR A C 1
ATOM 1469 O O . TYR A 1 183 ? -15.860 -2.034 11.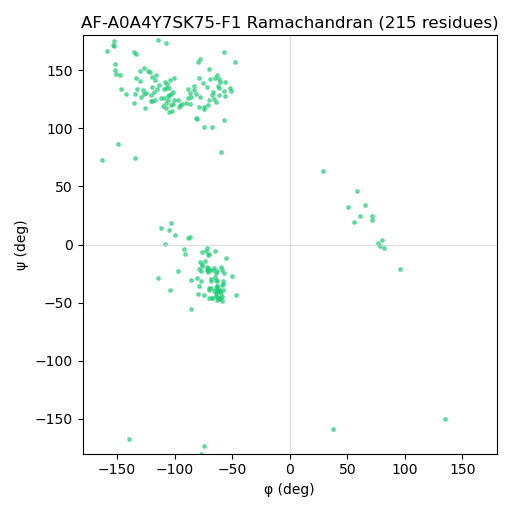370 1.00 79.06 183 TYR A O 1
ATOM 1477 N N . GLY A 1 184 ? -16.717 -2.962 13.224 1.00 76.50 184 GLY A N 1
ATOM 1478 C CA . GLY A 1 184 ? -17.537 -4.024 12.606 1.00 76.50 184 GLY A CA 1
ATOM 1479 C C . GLY A 1 184 ? -17.026 -4.683 11.302 1.00 76.50 184 GLY A C 1
ATOM 1480 O O . GLY A 1 184 ? -15.841 -4.687 10.986 1.00 76.50 184 GLY A O 1
ATOM 1481 N N . ASP A 1 185 ? -17.945 -5.291 10.540 1.00 72.19 185 ASP A N 1
ATOM 1482 C CA . ASP A 1 185 ? -17.667 -5.869 9.208 1.00 72.19 185 ASP A CA 1
ATOM 1483 C C . ASP A 1 185 ? -18.267 -5.039 8.066 1.00 72.19 185 ASP A C 1
ATOM 1485 O O . ASP A 1 185 ? -19.023 -4.100 8.279 1.00 72.19 185 ASP A O 1
ATOM 1489 N N . ASN A 1 186 ? -17.974 -5.381 6.814 1.00 70.44 186 ASN A N 1
ATOM 1490 C CA . ASN A 1 186 ? -18.425 -4.550 5.705 1.00 70.44 186 ASN A CA 1
ATOM 1491 C C . ASN A 1 186 ? -19.964 -4.453 5.602 1.00 70.44 186 ASN A C 1
ATOM 1493 O O . ASN A 1 186 ? -20.638 -5.481 5.677 1.00 70.44 186 ASN A O 1
ATOM 1497 N N . ILE A 1 187 ? -20.527 -3.258 5.360 1.00 73.25 187 ILE A N 1
ATOM 1498 C CA . ILE A 1 187 ? -21.993 -3.065 5.223 1.00 73.25 187 ILE A CA 1
ATOM 1499 C C . ILE A 1 187 ? -22.625 -3.938 4.125 1.00 73.25 187 ILE A C 1
ATOM 1501 O O . ILE A 1 187 ? -23.803 -4.279 4.202 1.00 73.25 187 ILE A O 1
ATOM 1505 N N . VAL A 1 188 ? -21.849 -4.360 3.127 1.00 68.25 188 VAL A N 1
ATOM 1506 C CA . VAL A 1 188 ? -22.282 -5.283 2.066 1.00 68.25 188 VAL A CA 1
ATOM 1507 C C . VAL A 1 188 ? -22.635 -6.672 2.616 1.00 68.25 188 VAL A C 1
ATOM 1509 O O . VAL A 1 188 ? -23.461 -7.365 2.028 1.00 68.25 188 VAL A O 1
ATOM 1512 N N . TYR A 1 189 ? -22.078 -7.069 3.762 1.00 70.69 189 TYR A N 1
ATOM 1513 C CA . TYR A 1 189 ? -22.425 -8.318 4.448 1.00 70.69 189 TYR A CA 1
ATOM 1514 C C . TYR A 1 189 ? -23.623 -8.176 5.394 1.00 70.69 189 TYR A C 1
ATOM 1516 O O . TYR A 1 189 ? -23.975 -9.123 6.099 1.00 70.69 189 TYR A O 1
ATOM 1524 N N . CYS A 1 190 ? -24.285 -7.016 5.405 1.00 69.06 190 CYS A N 1
ATOM 1525 C CA . CYS A 1 190 ? -25.502 -6.818 6.171 1.00 69.06 190 CYS A CA 1
ATOM 1526 C C . CYS A 1 190 ? -26.635 -7.673 5.582 1.00 69.06 190 CYS A C 1
ATOM 1528 O O . CYS A 1 190 ? -27.246 -7.325 4.574 1.00 69.06 190 CYS A O 1
ATOM 1530 N N . GLY A 1 191 ? -26.921 -8.811 6.217 1.00 68.25 191 GLY A N 1
ATOM 1531 C CA . GLY A 1 191 ? -27.929 -9.763 5.743 1.00 68.25 191 GLY A CA 1
ATOM 1532 C C . GLY A 1 191 ? -29.384 -9.305 5.901 1.00 68.25 191 GLY A C 1
ATOM 1533 O O . GLY A 1 191 ? -30.284 -10.039 5.506 1.00 68.25 191 GLY A O 1
ATOM 1534 N N . VAL A 1 192 ? -29.637 -8.134 6.503 1.00 79.56 192 VAL A N 1
ATOM 1535 C CA . VAL A 1 192 ? -30.989 -7.632 6.793 1.00 79.56 192 VAL A CA 1
ATOM 1536 C C . VAL A 1 192 ? -31.100 -6.155 6.417 1.00 79.56 192 VAL A C 1
ATOM 1538 O O . VAL A 1 192 ? -30.433 -5.299 6.992 1.00 79.56 192 VAL A O 1
ATOM 1541 N N . GLU A 1 193 ? -32.026 -5.808 5.525 1.00 80.50 193 GLU A N 1
ATOM 1542 C CA . GLU A 1 193 ? -32.183 -4.448 4.986 1.00 80.50 193 GLU A CA 1
ATOM 1543 C C . GLU A 1 193 ? -32.455 -3.408 6.082 1.00 80.50 193 GLU A C 1
ATOM 1545 O O . GLU A 1 193 ? -31.983 -2.272 6.024 1.00 80.50 193 GLU A O 1
ATOM 1550 N N . LYS A 1 194 ? -33.185 -3.803 7.132 1.00 80.12 194 LYS A N 1
ATOM 1551 C CA . LYS A 1 194 ? -33.443 -2.941 8.295 1.00 80.12 194 LYS A CA 1
ATOM 1552 C C . LYS A 1 194 ? -32.168 -2.575 9.049 1.00 80.12 194 LYS A C 1
ATOM 1554 O O . LYS A 1 194 ? -32.087 -1.462 9.559 1.00 80.12 194 LYS A O 1
ATOM 1559 N N . GLN A 1 195 ? -31.202 -3.488 9.136 1.00 74.38 195 GLN A N 1
ATOM 1560 C CA . GLN A 1 195 ? -29.929 -3.231 9.807 1.00 74.38 195 GLN A CA 1
ATOM 1561 C C . GLN A 1 195 ? -29.084 -2.247 8.996 1.00 74.38 195 GLN A C 1
ATOM 1563 O O . GLN A 1 195 ? -28.524 -1.329 9.583 1.00 74.38 195 GLN A O 1
ATOM 1568 N N . ALA A 1 196 ? -29.082 -2.351 7.664 1.00 76.31 196 ALA A N 1
ATOM 1569 C CA . ALA A 1 196 ? -28.395 -1.391 6.803 1.00 76.31 196 ALA A CA 1
ATOM 1570 C C . ALA A 1 196 ? -28.993 0.021 6.940 1.00 76.31 196 ALA A C 1
ATOM 1572 O O . ALA A 1 196 ? -28.267 0.986 7.162 1.00 76.31 196 ALA A O 1
ATOM 1573 N N . ILE A 1 197 ? -30.325 0.153 6.880 1.00 81.38 197 ILE A N 1
ATOM 1574 C CA . ILE A 1 197 ? -31.002 1.453 7.046 1.00 81.38 197 ILE A CA 1
ATOM 1575 C C . ILE A 1 197 ? -30.761 2.027 8.449 1.00 81.38 197 ILE A C 1
ATOM 1577 O O . ILE A 1 197 ? -30.546 3.231 8.587 1.00 81.38 197 ILE A O 1
ATOM 1581 N N . ALA A 1 198 ? -30.779 1.185 9.485 1.00 77.75 198 ALA A N 1
ATOM 1582 C CA . ALA A 1 198 ? -30.462 1.607 10.844 1.00 77.75 198 ALA A CA 1
ATOM 1583 C C . ALA A 1 198 ? -29.005 2.080 10.960 1.00 77.75 198 ALA A C 1
ATOM 1585 O O . ALA A 1 198 ? -28.786 3.160 11.490 1.00 77.75 198 ALA A O 1
ATOM 1586 N N . ALA A 1 199 ? -28.042 1.360 10.376 1.00 73.06 199 ALA A N 1
ATOM 1587 C CA . ALA A 1 199 ? -26.642 1.778 10.342 1.00 73.06 199 ALA A CA 1
ATOM 1588 C C . ALA A 1 199 ? -26.465 3.135 9.638 1.00 73.06 199 ALA A C 1
ATOM 1590 O O . ALA A 1 199 ? -25.776 4.009 10.155 1.00 73.06 199 ALA A O 1
ATOM 1591 N N . PHE A 1 200 ? -27.146 3.365 8.507 1.00 76.50 200 PHE A N 1
ATOM 1592 C CA . PHE A 1 200 ? -27.137 4.669 7.833 1.00 76.50 200 PHE A CA 1
ATOM 1593 C C . PHE A 1 200 ? -27.746 5.782 8.688 1.00 76.50 200 PHE A C 1
ATOM 1595 O O . PHE A 1 200 ? -27.180 6.871 8.777 1.00 76.50 200 PHE A O 1
ATOM 1602 N N . ARG A 1 201 ? -28.895 5.527 9.322 1.00 82.69 201 ARG A N 1
ATOM 1603 C CA . ARG A 1 201 ? -29.530 6.483 10.238 1.00 82.69 201 ARG A CA 1
ATOM 1604 C C . ARG A 1 201 ? -28.591 6.833 11.393 1.00 82.69 201 ARG A C 1
ATOM 1606 O O . ARG A 1 201 ? -28.450 8.007 11.719 1.00 82.69 201 ARG A O 1
ATOM 1613 N N . ASP A 1 202 ? -27.958 5.829 11.983 1.00 72.81 202 ASP A N 1
ATOM 1614 C CA . ASP A 1 202 ? -27.103 5.971 13.160 1.00 72.81 202 ASP A CA 1
ATOM 1615 C C . ASP A 1 202 ? -25.797 6.701 12.803 1.00 72.81 202 ASP A C 1
ATOM 1617 O O . ASP A 1 202 ? -25.375 7.599 13.532 1.00 72.81 202 ASP A O 1
ATOM 1621 N N . ALA A 1 203 ? -25.237 6.435 11.616 1.00 72.75 203 ALA A N 1
ATOM 1622 C CA . ALA A 1 203 ? -24.114 7.188 11.061 1.00 72.75 203 ALA A CA 1
ATOM 1623 C C . ALA A 1 203 ? -24.453 8.674 10.838 1.00 72.75 203 ALA A C 1
ATOM 1625 O O . ALA A 1 203 ? -23.631 9.540 11.128 1.00 72.75 203 ALA A O 1
ATOM 1626 N N . ILE A 1 204 ? -25.668 8.992 10.367 1.00 76.12 204 ILE A N 1
ATOM 1627 C CA . ILE A 1 204 ? -26.137 10.383 10.222 1.00 76.12 204 ILE A CA 1
ATOM 1628 C C . ILE A 1 204 ? -26.342 11.044 11.593 1.00 76.12 204 ILE A C 1
ATOM 1630 O O . ILE A 1 204 ? -26.053 12.229 11.752 1.00 76.12 204 ILE A O 1
ATOM 1634 N N . ALA A 1 205 ? -26.841 10.296 12.578 1.00 74.88 205 ALA A N 1
ATOM 1635 C CA . ALA A 1 205 ? -27.086 10.794 13.930 1.00 74.88 205 ALA A CA 1
ATOM 1636 C C . ALA A 1 205 ? -25.805 10.934 14.778 1.00 74.88 205 ALA A C 1
ATOM 1638 O O . ALA A 1 205 ? -25.827 11.627 15.794 1.00 74.88 205 ALA A O 1
ATOM 1639 N N . GLY A 1 206 ? -24.697 10.297 14.380 1.00 65.38 206 GLY A N 1
ATOM 1640 C CA . GLY A 1 206 ? -23.461 10.244 15.168 1.00 65.38 206 GLY A CA 1
ATOM 1641 C C . GLY A 1 206 ? -23.565 9.345 16.409 1.00 65.38 206 GLY A C 1
ATOM 1642 O O . GLY A 1 206 ? -22.808 9.503 17.369 1.00 65.38 206 GLY A O 1
ATOM 1643 N N . GLU A 1 207 ? -24.513 8.405 16.428 1.00 63.00 207 GLU A N 1
ATOM 1644 C CA . GLU A 1 207 ? -24.767 7.526 17.573 1.00 63.00 207 GLU A CA 1
ATOM 1645 C C . GLU A 1 207 ? -24.202 6.118 17.324 1.00 63.00 207 GLU A C 1
ATOM 1647 O O . GLU A 1 207 ? -24.471 5.498 16.303 1.00 63.00 207 GLU A O 1
ATOM 1652 N N . TYR A 1 208 ? -23.417 5.592 18.274 1.00 54.69 208 TYR A N 1
ATOM 1653 C CA . TYR A 1 208 ? -22.894 4.216 18.234 1.00 54.69 208 TYR A CA 1
ATOM 1654 C C . TYR A 1 208 ? -23.690 3.327 19.199 1.00 54.69 208 TYR A C 1
ATOM 1656 O O . TYR A 1 208 ? -23.684 3.603 20.406 1.00 54.69 208 TYR A O 1
ATOM 1664 N N . LEU A 1 209 ? -24.344 2.267 18.705 1.00 44.88 209 LEU A N 1
ATOM 1665 C CA . LEU A 1 209 ? -24.941 1.209 19.531 1.00 44.88 209 LEU A CA 1
ATOM 1666 C C . LEU A 1 209 ? -24.114 -0.089 19.433 1.00 44.88 209 LEU A C 1
ATOM 1668 O O . LEU A 1 209 ? -23.811 -0.537 18.328 1.00 44.88 209 LEU A O 1
ATOM 1672 N N . PRO A 1 210 ? -23.822 -0.761 20.563 1.00 44.94 210 PRO A N 1
ATOM 1673 C CA . PRO A 1 210 ? -23.041 -2.004 20.601 1.00 44.94 210 PRO A CA 1
ATOM 1674 C C . PRO A 1 210 ? -23.705 -3.203 19.895 1.00 44.94 210 PRO A C 1
ATOM 1676 O O . PRO A 1 210 ? -23.076 -4.245 19.744 1.00 44.94 210 PRO A O 1
ATOM 1679 N N . CYS A 1 211 ? -24.944 -3.072 19.410 1.00 39.03 211 CYS A N 1
ATOM 1680 C CA . CYS A 1 211 ? -25.612 -4.109 18.617 1.00 39.03 211 CYS A CA 1
ATOM 1681 C C . CYS A 1 211 ? -25.025 -4.286 17.200 1.00 39.03 211 CYS A C 1
ATOM 1683 O O . CYS A 1 211 ? -25.396 -5.241 16.525 1.00 39.03 211 CYS A O 1
ATOM 1685 N N . PHE A 1 212 ? -24.128 -3.396 16.753 1.00 43.22 212 PHE A N 1
ATOM 1686 C CA . PHE A 1 212 ? -23.511 -3.409 15.416 1.00 43.22 212 PHE A CA 1
ATOM 1687 C C . PHE A 1 212 ? -22.068 -3.938 15.382 1.00 43.22 212 PHE A C 1
ATOM 1689 O O . PHE A 1 212 ? -21.357 -3.722 14.402 1.00 43.22 212 PHE A O 1
ATOM 1696 N N . ALA A 1 213 ? -21.635 -4.676 16.412 1.00 36.41 213 ALA A N 1
ATOM 1697 C CA . ALA A 1 213 ? -20.288 -5.260 16.493 1.00 36.41 213 ALA A CA 1
ATOM 1698 C C . ALA A 1 213 ? -19.897 -6.153 15.293 1.00 36.41 213 ALA A C 1
ATOM 1700 O O . ALA A 1 213 ? -18.728 -6.486 15.143 1.00 36.41 213 ALA A O 1
ATOM 1701 N N . SER A 1 214 ? -20.847 -6.518 14.429 1.00 30.77 214 SER A N 1
ATOM 1702 C CA . SER A 1 214 ? -20.623 -7.368 13.265 1.00 30.77 214 SER A CA 1
ATOM 1703 C C . SER A 1 214 ? -20.693 -6.656 11.915 1.00 30.77 214 SER A C 1
ATOM 1705 O O . SER A 1 214 ? -20.623 -7.351 10.915 1.00 30.77 214 SER A O 1
ATOM 1707 N N . THR A 1 215 ? -20.928 -5.337 11.785 1.00 36.09 215 THR A N 1
ATOM 1708 C CA . THR A 1 215 ? -21.133 -4.768 10.427 1.00 36.09 215 THR A CA 1
ATOM 1709 C C . THR A 1 215 ? -20.988 -3.231 10.298 1.00 36.09 215 THR A C 1
ATOM 1711 O O . THR A 1 215 ? -22.017 -2.599 10.105 1.00 36.09 215 THR A O 1
ATOM 1714 N N . ILE A 1 216 ? -19.789 -2.609 10.359 1.00 34.84 216 ILE A N 1
ATOM 1715 C CA . ILE A 1 216 ? -19.529 -1.309 9.673 1.00 34.84 216 ILE A CA 1
ATOM 1716 C C . ILE A 1 216 ? -18.057 -1.126 9.203 1.00 34.84 216 ILE A C 1
ATOM 1718 O O . ILE A 1 216 ? -17.299 -0.427 9.863 1.00 34.84 216 ILE A O 1
ATOM 1722 N N . LEU A 1 217 ? -17.699 -1.599 8.001 1.00 38.28 217 LEU A N 1
ATOM 1723 C CA . LEU A 1 217 ? -16.586 -1.082 7.168 1.00 38.28 217 LEU A CA 1
ATOM 1724 C C . LEU A 1 217 ? -16.987 -0.902 5.695 1.00 38.28 217 LEU A C 1
ATOM 1726 O O . LEU A 1 217 ? -17.971 -1.534 5.245 1.00 38.28 217 LEU A O 1
#

Radius of gyration: 21.64 Å; Cα contacts (8 Å, |Δi|>4): 354; chains: 1; bounding box: 57×45×55 Å

Nearest PDB structures (foldseek):
  1j1b-assembly1_B  TM=5.421E-01  e=7.730E-03  Homo sapiens
  1q4l-assembly1_B  TM=5.538E-01  e=1.279E-02  Homo sapiens
  4dit-assembly1_A  TM=5.712E-01  e=5.796E-02  Homo sapiens
  6isj-assembly1_A  TM=7.796E-01  e=2.483E-01  Cryptococcus neoformans Bt85
  7nrb-assembly1_A  TM=7.244E-01  e=1.877E-01  Homo sapiens

Foldseek 3Di:
DDPFWDKDWDAALLGIDIDPIDGCVVCVPVVVVVVCQVVDPDCVSVVHDPQWAFDADPNDGDWIWGWAQFPVRDIFIWTFPDPAFLDFDPDSPAQGWGKTWTARPVVRAIKIKIKGWAFVVDDDVVVVLVVCAPQALDWHWDGKHFQPDKSVVVCPDDPVCVVVVPDDVDGMIGMIMTIIHDAAHELVPVPDPVVSVVNVVCSVVSHDDPVRSHYDD

Secondary structure (DSSP, 8-state):
--SSEE--EEESSS-EEEPPPEETTT-HHHHHHHHHHHT---TTTTT--TTEEEEEETTEEEEEEEEEE-TT--EEEEEESSSS-SEE---TTS---EEEEEEETTT--EEEEEEEEEETTSPPHHHHHHHTTT-TTSPPEEEEEEEEEEHHHHH---HHHHHTT-S-----EEEEEEEEE--SS-GGG---HHHHHHHHHHHHHT---GGGTT---

Mean predicted aligned error: 9.33 Å

Organism: Coprinellus micaceus (NCBI:txid71717)

Solvent-accessible surface area (backbone atoms only — not comparable to full-atom values): 12570 Å² total; per-residue (Å²): 118,59,100,52,37,41,58,59,74,47,81,53,78,60,38,81,46,66,55,70,79,40,48,43,82,85,39,49,64,60,48,51,48,51,56,50,55,77,63,52,87,50,48,65,85,65,70,47,68,78,48,55,44,70,45,68,55,99,89,38,77,72,36,30,38,41,54,44,47,35,88,86,68,49,78,45,65,26,40,38,77,49,78,60,56,82,42,71,51,88,50,66,86,55,45,45,40,33,30,34,49,26,28,34,78,88,81,67,47,61,31,28,41,39,36,35,43,41,51,71,89,58,84,58,65,67,66,55,42,64,76,46,60,89,42,63,54,52,83,46,70,77,50,44,31,79,57,86,46,37,28,62,72,72,52,67,74,58,72,71,48,68,76,63,72,64,62,67,94,66,81,40,32,34,38,39,40,36,34,26,59,58,46,47,30,44,53,88,70,50,91,42,72,69,57,49,54,47,51,54,52,27,53,74,68,33,52,79,63,85,89,46,68,71,45,48,85